Protein AF-G6EA66-F1 (afdb_monomer_lite)

InterPro domains:
  IPR036280 Multiheme cytochrome superfamily [SSF48695] (1-146)

Secondary structure (DSSP, 8-state):
--HHHHH--GGGTHHHHSSTT--HHHHHHTT---TTSHHHHHHHHHHHHT--SSTT-PPPHHHHHTTPPP----HHHHHHHT--S--SHHHHHHH----HHHHHHHHHHHHHHHHHHHHH-HHHHEETTEE-GGGB-HHHHSS-----TTPPP-----TT----TTSPPB--HHHHHHHHHHHHH-HHHHHHHHHHHHHHHHHTTT-HHHHHHHHHHHHHHHHHHHHHHHT----HHHHHHHHHHHTSTTTGGG--SHHHHHHHHHHHHHHHHHHHHTTSS-HHHHHHTHHHHHHHHHTTS-GGG--HHHHHHHHHHHHHHHHTT-

pLDDT: mean 93.68, std 4.78, range [73.0, 98.88]

Structure (mmCIF, N/CA/C/O backbone):
data_AF-G6EA66-F1
#
_entry.id   AF-G6EA66-F1
#
loop_
_atom_site.group_PDB
_atom_site.id
_atom_site.type_symbol
_atom_site.label_atom_id
_atom_site.label_alt_id
_atom_site.label_comp_id
_atom_site.label_asym_id
_atom_site.label_entity_id
_atom_site.label_seq_id
_atom_site.pdbx_PDB_ins_code
_atom_site.Cartn_x
_atom_site.Cartn_y
_atom_site.Cartn_z
_atom_site.occupancy
_atom_site.B_iso_or_equiv
_atom_site.auth_seq_id
_atom_site.auth_comp_id
_atom_site.auth_asym_id
_atom_site.auth_atom_id
_atom_site.pdbx_PDB_model_num
ATOM 1 N N . MET A 1 1 ? -7.963 9.872 -19.608 1.00 78.81 1 MET A N 1
ATOM 2 C CA . MET A 1 1 ? -6.537 9.586 -19.344 1.00 78.81 1 MET A CA 1
ATOM 3 C C . MET A 1 1 ? -5.882 9.236 -20.670 1.00 78.81 1 MET A C 1
ATOM 5 O O . MET A 1 1 ? -6.417 8.373 -21.351 1.00 78.81 1 MET A O 1
ATOM 9 N N . GLY A 1 2 ? -4.826 9.946 -21.072 1.00 88.75 2 GLY A N 1
ATOM 10 C CA . GLY A 1 2 ? -4.115 9.722 -22.343 1.00 88.75 2 GLY A CA 1
ATOM 11 C C . GLY A 1 2 ? -2.637 9.391 -22.120 1.00 88.75 2 GLY A C 1
ATOM 12 O O . GLY A 1 2 ? -2.188 9.349 -20.976 1.00 88.75 2 GLY A O 1
ATOM 13 N N . CYS A 1 3 ? -1.866 9.192 -23.195 1.00 91.94 3 CYS A N 1
ATOM 14 C CA . CYS A 1 3 ? -0.449 8.800 -23.123 1.00 91.94 3 CYS A CA 1
ATOM 15 C C . CYS A 1 3 ? 0.374 9.743 -22.230 1.00 91.94 3 CYS A C 1
ATOM 17 O O . CYS A 1 3 ? 1.126 9.295 -21.367 1.00 91.94 3 CYS A O 1
ATOM 19 N N . GLU A 1 4 ? 0.178 11.052 -22.389 1.00 94.81 4 GLU A N 1
ATOM 20 C CA . GLU A 1 4 ? 0.909 12.094 -21.658 1.00 94.81 4 GLU A CA 1
ATOM 21 C C . GLU A 1 4 ? 0.584 12.128 -20.160 1.00 94.81 4 GLU A C 1
ATOM 23 O O . GLU A 1 4 ? 1.409 12.575 -19.365 1.00 94.81 4 GLU A O 1
ATOM 28 N N . SER A 1 5 ? -0.576 11.594 -19.751 1.00 92.75 5 SER A N 1
ATOM 29 C CA . SER A 1 5 ? -0.937 11.461 -18.334 1.00 92.75 5 SER A CA 1
ATOM 30 C C . SER A 1 5 ? 0.013 10.521 -17.588 1.00 92.75 5 SER A C 1
ATOM 32 O O . SER A 1 5 ? 0.189 10.672 -16.382 1.00 92.75 5 SER A O 1
ATOM 34 N N . CYS A 1 6 ? 0.634 9.568 -18.295 1.00 94.88 6 CYS A N 1
ATOM 35 C CA . CYS A 1 6 ? 1.571 8.611 -17.709 1.00 94.88 6 CYS A CA 1
ATOM 36 C C . CYS A 1 6 ? 3.015 8.825 -18.176 1.00 94.88 6 CYS A C 1
ATOM 38 O O . CYS A 1 6 ? 3.942 8.691 -17.383 1.00 94.88 6 CYS A O 1
ATOM 40 N N . HIS A 1 7 ? 3.213 9.159 -19.451 1.00 95.44 7 HIS A N 1
ATOM 41 C CA . HIS A 1 7 ? 4.531 9.284 -20.075 1.00 95.44 7 HIS A CA 1
ATOM 42 C C . HIS A 1 7 ? 5.095 10.712 -20.055 1.00 95.44 7 HIS A C 1
ATOM 44 O O . HIS A 1 7 ? 6.243 10.904 -20.450 1.00 95.44 7 HIS A O 1
ATOM 50 N N . GLY A 1 8 ? 4.334 11.692 -19.558 1.00 95.25 8 GLY A N 1
ATOM 51 C CA . GLY A 1 8 ? 4.712 13.105 -19.539 1.00 95.25 8 GLY A CA 1
ATOM 52 C C . GLY A 1 8 ? 4.431 13.818 -20.868 1.00 95.25 8 GLY A C 1
ATOM 53 O O . GLY A 1 8 ? 4.029 13.167 -21.833 1.00 95.25 8 GLY A O 1
ATOM 54 N N . PRO A 1 9 ? 4.633 15.149 -20.937 1.00 95.31 9 PRO A N 1
ATOM 55 C CA . PRO A 1 9 ? 4.371 15.941 -22.140 1.00 95.31 9 PRO A CA 1
ATOM 56 C C . PRO A 1 9 ? 5.162 15.415 -23.340 1.00 95.31 9 PRO A C 1
ATOM 58 O O . PRO A 1 9 ? 6.385 15.296 -23.274 1.00 95.31 9 PRO A O 1
ATOM 61 N N . ALA A 1 10 ? 4.474 15.095 -24.433 1.00 95.00 10 ALA A N 1
ATOM 62 C CA . ALA A 1 10 ? 5.047 14.347 -25.546 1.00 95.00 10 ALA A CA 1
ATOM 63 C C . ALA A 1 10 ? 5.862 15.211 -26.517 1.00 95.00 10 ALA A C 1
ATOM 65 O O . ALA A 1 10 ? 6.635 14.674 -27.306 1.00 95.00 10 ALA A O 1
ATOM 66 N N . SER A 1 11 ? 5.748 16.540 -26.448 1.00 94.50 11 SER A N 1
ATOM 67 C CA . SER A 1 11 ? 6.403 17.469 -27.383 1.00 94.50 11 SER A CA 1
ATOM 68 C C . SER A 1 11 ? 7.919 17.271 -27.508 1.00 94.50 11 SER A C 1
ATOM 70 O O . SER A 1 11 ? 8.464 17.486 -28.588 1.00 94.50 11 SER A O 1
ATOM 72 N N . GLY A 1 12 ? 8.591 16.838 -26.435 1.00 92.19 12 GLY A N 1
ATOM 73 C CA . GLY A 1 12 ? 10.035 16.595 -26.428 1.00 92.19 12 GLY A CA 1
ATOM 74 C C . GLY A 1 12 ? 10.460 15.218 -26.946 1.00 92.19 12 GLY A C 1
ATOM 75 O O . GLY A 1 12 ? 11.533 15.102 -27.529 1.00 92.19 12 GLY A O 1
ATOM 76 N N . TRP A 1 13 ? 9.637 14.178 -26.771 1.00 93.38 13 TRP A N 1
ATOM 77 C CA . TRP A 1 13 ? 10.045 12.784 -27.005 1.00 93.38 13 TRP A CA 1
ATOM 78 C C . TRP A 1 13 ? 9.211 12.032 -28.047 1.00 93.38 13 TRP A C 1
ATOM 80 O O . TRP A 1 13 ? 9.593 10.931 -28.437 1.00 93.38 13 TRP A O 1
ATOM 90 N N . LEU A 1 14 ? 8.080 12.574 -28.512 1.00 91.56 14 LEU A N 1
ATOM 91 C CA . LEU A 1 14 ? 7.162 11.853 -29.403 1.00 91.56 14 LEU A CA 1
ATOM 92 C C . LEU A 1 14 ? 7.807 11.510 -30.743 1.00 91.56 14 LEU A C 1
ATOM 94 O O . LEU A 1 14 ? 7.710 10.370 -31.184 1.00 91.56 14 LEU A O 1
ATOM 98 N N . SER A 1 15 ? 8.484 12.474 -31.372 1.00 88.62 15 SER A N 1
ATOM 99 C CA . SER A 1 15 ? 9.137 12.284 -32.673 1.00 88.62 15 SER A CA 1
ATOM 100 C C . SER A 1 15 ? 10.287 11.280 -32.595 1.00 88.62 15 SER A C 1
ATOM 102 O O . SER A 1 15 ? 10.439 10.440 -33.479 1.00 88.62 15 SER A O 1
ATOM 104 N N . SER A 1 16 ? 11.065 11.314 -31.511 1.00 88.00 16 SER A N 1
ATOM 105 C CA . SER A 1 16 ? 12.127 10.342 -31.259 1.00 88.00 16 SER A CA 1
ATOM 106 C C . SER A 1 16 ? 11.586 8.989 -30.800 1.00 88.00 16 SER A C 1
ATOM 108 O O . SER A 1 16 ? 12.271 7.988 -30.949 1.00 88.00 16 SER A O 1
ATOM 110 N N . HIS A 1 17 ? 10.353 8.893 -30.298 1.00 85.75 17 HIS A N 1
ATOM 111 C CA . HIS A 1 17 ? 9.803 7.627 -29.811 1.00 85.75 17 HIS A CA 1
ATOM 112 C C . HIS A 1 17 ? 9.730 6.536 -30.887 1.00 85.75 17 HIS A C 1
ATOM 114 O O . HIS A 1 17 ? 9.926 5.363 -30.574 1.00 85.75 17 HIS A O 1
ATOM 120 N N . TYR A 1 18 ? 9.466 6.928 -32.137 1.00 81.94 18 TYR A N 1
ATOM 121 C CA . TYR A 1 18 ? 9.339 6.023 -33.283 1.00 81.94 18 TYR A CA 1
ATOM 122 C C . TYR A 1 18 ? 10.472 6.166 -34.314 1.00 81.94 18 TYR A C 1
ATOM 124 O O . TYR A 1 18 ? 10.496 5.424 -35.296 1.00 81.94 18 TYR A O 1
ATOM 132 N N . ALA A 1 19 ? 11.409 7.102 -34.123 1.00 82.38 19 ALA A N 1
ATOM 133 C CA . ALA A 1 19 ? 12.511 7.337 -35.052 1.00 82.38 19 ALA A CA 1
ATOM 134 C C . ALA A 1 19 ? 13.790 6.596 -34.631 1.00 82.38 19 ALA A C 1
ATOM 136 O O . ALA A 1 19 ? 14.244 6.691 -33.492 1.00 82.38 19 ALA A O 1
ATOM 137 N N . MET A 1 20 ? 14.437 5.912 -35.575 1.00 73.75 20 MET A N 1
ATOM 138 C CA . MET A 1 20 ? 15.802 5.411 -35.382 1.00 73.75 20 MET A CA 1
ATOM 139 C C . MET A 1 20 ? 16.801 6.572 -35.533 1.00 73.75 20 MET A C 1
ATOM 141 O O . MET A 1 20 ? 16.609 7.399 -36.425 1.00 73.75 20 MET A O 1
ATOM 145 N N . PRO A 1 21 ? 17.872 6.660 -34.718 1.00 81.06 21 PRO A N 1
ATOM 146 C CA . PRO A 1 21 ? 18.376 5.668 -33.762 1.00 81.06 21 PRO A CA 1
ATOM 147 C C . PRO A 1 21 ? 18.004 5.964 -32.290 1.00 81.06 21 PRO A C 1
ATOM 149 O O . PRO A 1 21 ? 18.813 5.713 -31.395 1.00 81.06 21 PRO A O 1
ATOM 152 N N . ALA A 1 22 ? 16.834 6.548 -32.006 1.00 84.56 22 ALA A N 1
ATOM 153 C CA . ALA A 1 22 ? 16.489 6.943 -30.642 1.00 84.56 22 ALA A CA 1
ATOM 154 C C . ALA A 1 22 ? 16.469 5.753 -29.671 1.00 84.56 22 ALA A C 1
ATOM 156 O O . ALA A 1 22 ? 16.063 4.637 -29.995 1.00 84.56 22 ALA A O 1
ATOM 157 N N . THR A 1 23 ? 16.891 6.011 -28.437 1.00 90.75 23 THR A N 1
ATOM 158 C CA . THR A 1 23 ? 16.932 5.024 -27.358 1.00 90.75 23 THR A CA 1
ATOM 159 C C . THR A 1 23 ? 15.937 5.390 -26.264 1.00 90.75 23 THR A C 1
ATOM 161 O O . THR A 1 23 ? 15.463 6.523 -26.165 1.00 90.75 23 THR A O 1
ATOM 164 N N . HIS A 1 24 ? 15.637 4.435 -25.382 1.00 92.75 24 HIS A N 1
ATOM 165 C CA . HIS A 1 24 ? 14.858 4.728 -24.175 1.00 92.75 24 HIS A CA 1
ATOM 166 C C . HIS A 1 24 ? 15.504 5.856 -23.352 1.00 92.75 24 HIS A C 1
ATOM 168 O O . HIS A 1 24 ? 14.827 6.805 -22.970 1.00 92.75 24 HIS A O 1
ATOM 174 N N . ALA A 1 25 ? 16.829 5.814 -23.179 1.00 92.81 25 ALA A N 1
ATOM 175 C CA . ALA A 1 25 ? 17.573 6.841 -22.457 1.00 92.81 25 ALA A CA 1
ATOM 176 C C . ALA A 1 25 ? 17.458 8.233 -23.104 1.00 92.81 25 ALA A C 1
ATOM 178 O O . ALA A 1 25 ? 17.261 9.212 -22.387 1.00 92.81 25 ALA A O 1
ATOM 179 N N . SER A 1 26 ? 17.522 8.336 -24.439 1.00 93.56 26 SER A N 1
ATOM 180 C CA . SER A 1 26 ? 17.353 9.629 -25.119 1.00 93.56 26 SER A CA 1
ATOM 181 C C . SER A 1 26 ? 15.925 10.164 -25.003 1.00 93.56 26 SER A C 1
ATOM 183 O O . SER A 1 26 ? 15.750 11.362 -24.822 1.00 93.56 26 SER A O 1
ATOM 185 N N . ASN A 1 27 ? 14.906 9.296 -25.037 1.00 94.38 27 ASN A N 1
ATOM 186 C CA . ASN A 1 27 ? 13.514 9.712 -24.826 1.00 94.38 27 ASN A CA 1
ATOM 187 C C . ASN A 1 27 ? 13.284 10.214 -23.394 1.00 94.38 27 ASN A C 1
ATOM 189 O O . ASN A 1 27 ? 12.612 11.224 -23.199 1.00 94.38 27 ASN A O 1
ATOM 193 N N . VAL A 1 28 ? 13.877 9.554 -22.393 1.00 95.75 28 VAL A N 1
ATOM 194 C CA . VAL A 1 28 ? 13.835 10.018 -20.997 1.00 95.75 28 VAL A CA 1
ATOM 195 C C . VAL A 1 28 ? 14.554 11.360 -20.845 1.00 95.75 28 VAL A C 1
ATOM 197 O O . VAL A 1 28 ? 14.016 12.270 -20.218 1.00 95.75 28 VAL A O 1
ATOM 200 N N . ALA A 1 29 ? 15.724 11.528 -21.470 1.00 94.56 29 ALA A N 1
ATOM 201 C CA . ALA A 1 29 ? 16.435 12.808 -21.492 1.00 94.56 29 ALA A CA 1
ATOM 202 C C . ALA A 1 29 ? 15.621 13.928 -22.169 1.00 94.56 29 ALA A C 1
ATOM 204 O O . ALA A 1 29 ? 15.749 15.091 -21.797 1.00 94.56 29 ALA A O 1
ATOM 205 N N . ALA A 1 30 ? 14.752 13.571 -23.116 1.00 94.62 30 ALA A N 1
ATOM 206 C CA . ALA A 1 30 ? 13.843 14.482 -23.803 1.00 94.62 30 ALA A CA 1
ATOM 207 C C . ALA A 1 30 ? 12.490 14.690 -23.083 1.00 94.62 30 ALA A C 1
ATOM 209 O O . ALA A 1 30 ? 11.582 15.308 -23.638 1.00 94.62 30 ALA A O 1
ATOM 210 N N . GLY A 1 31 ? 12.340 14.198 -21.847 1.00 95.50 31 GLY A N 1
ATOM 211 C CA . GLY A 1 31 ? 11.183 14.469 -20.987 1.00 95.50 31 GLY A CA 1
ATOM 212 C C . GLY A 1 31 ? 10.184 13.320 -20.834 1.00 95.50 31 GLY A C 1
ATOM 213 O O . GLY A 1 31 ? 9.170 13.502 -20.160 1.00 95.50 31 GLY A O 1
ATOM 214 N N . MET A 1 32 ? 10.447 12.141 -21.409 1.00 96.44 32 MET A N 1
ATOM 215 C CA . MET A 1 32 ? 9.624 10.957 -21.150 1.00 96.44 32 MET A CA 1
ATOM 216 C C . MET A 1 32 ? 9.779 10.505 -19.696 1.00 96.44 32 MET A C 1
ATOM 218 O O . MET A 1 32 ? 10.891 10.333 -19.193 1.00 96.44 32 MET A O 1
ATOM 222 N N . ILE A 1 33 ? 8.661 10.233 -19.027 1.00 97.50 33 ILE A N 1
ATOM 223 C CA . ILE A 1 33 ? 8.673 9.696 -17.666 1.00 97.50 33 ILE A CA 1
ATOM 224 C C . ILE A 1 33 ? 9.184 8.237 -17.686 1.00 97.50 33 ILE A C 1
ATOM 226 O O . ILE A 1 33 ? 8.606 7.401 -18.390 1.00 97.50 33 ILE A O 1
ATOM 230 N N . PRO A 1 34 ? 10.228 7.890 -16.902 1.00 95.94 34 PRO A N 1
ATOM 231 C CA . PRO A 1 34 ? 10.811 6.547 -16.870 1.00 95.94 34 PRO A CA 1
ATOM 232 C C . PRO A 1 34 ? 9.949 5.568 -16.053 1.00 95.94 34 PRO A C 1
ATOM 234 O O . PRO A 1 34 ? 10.292 5.183 -14.933 1.00 95.94 34 PRO A O 1
ATOM 237 N N . LEU A 1 35 ? 8.795 5.177 -16.604 1.00 95.44 35 LEU A N 1
ATOM 238 C CA . LEU A 1 35 ? 7.827 4.277 -15.961 1.00 95.44 35 LEU A CA 1
ATOM 239 C C . LEU A 1 35 ? 8.341 2.843 -15.763 1.00 95.44 35 LEU A C 1
ATOM 241 O O . LEU A 1 35 ? 7.661 2.038 -15.135 1.00 95.44 35 LEU A O 1
ATOM 245 N N . GLU A 1 36 ? 9.500 2.468 -16.292 1.00 93.69 36 GLU A N 1
ATOM 246 C CA . GLU A 1 36 ? 10.176 1.220 -15.928 1.00 93.69 36 GLU A CA 1
ATOM 247 C C . GLU A 1 36 ? 10.683 1.228 -14.481 1.00 93.69 36 GLU A C 1
ATOM 249 O O . GLU A 1 36 ? 10.844 0.163 -13.895 1.00 93.69 36 GLU A O 1
ATOM 254 N N . LYS A 1 37 ? 10.887 2.412 -13.884 1.00 95.31 37 LYS A N 1
ATOM 255 C CA . LYS A 1 37 ? 11.288 2.548 -12.482 1.00 95.31 37 LYS A CA 1
ATOM 256 C C . LYS A 1 37 ? 10.058 2.418 -11.572 1.00 95.31 37 LYS A C 1
ATOM 258 O O . LYS A 1 37 ? 9.165 3.269 -11.664 1.00 95.31 37 LYS A O 1
ATOM 263 N N . PRO A 1 38 ? 10.007 1.428 -10.659 1.00 96.38 38 PRO A N 1
ATOM 264 C CA . PRO A 1 38 ? 8.841 1.178 -9.812 1.00 96.38 38 PRO A CA 1
ATOM 265 C C . PRO A 1 38 ? 8.362 2.400 -9.021 1.00 96.38 38 PRO A C 1
ATOM 267 O O . PRO A 1 38 ? 7.174 2.713 -9.070 1.00 96.38 38 PRO A O 1
ATOM 270 N N . GLN A 1 39 ? 9.263 3.150 -8.367 1.00 97.94 39 GLN A N 1
ATOM 271 C CA . GLN A 1 39 ? 8.862 4.334 -7.591 1.00 97.94 39 GLN A CA 1
ATOM 272 C C . GLN A 1 39 ? 8.280 5.450 -8.474 1.00 97.94 39 GLN A C 1
ATOM 274 O O . GLN A 1 39 ? 7.326 6.123 -8.086 1.00 97.94 39 GLN A O 1
ATOM 279 N N . VAL A 1 40 ? 8.834 5.646 -9.677 1.00 97.75 40 VAL A N 1
ATOM 280 C CA . VAL A 1 40 ? 8.345 6.664 -10.622 1.00 97.75 40 VAL A CA 1
ATOM 281 C C . VAL A 1 40 ? 6.950 6.290 -11.106 1.00 97.75 40 VAL A C 1
ATOM 283 O O . VAL A 1 40 ? 6.042 7.120 -11.061 1.00 97.75 40 VAL A O 1
ATOM 286 N N . ARG A 1 41 ? 6.756 5.025 -11.498 1.00 97.56 41 ARG A N 1
ATOM 287 C CA . ARG A 1 41 ? 5.443 4.512 -11.896 1.00 97.56 41 ARG A CA 1
ATOM 288 C C . ARG A 1 41 ? 4.426 4.648 -10.766 1.00 97.56 41 ARG A C 1
ATOM 290 O O . ARG A 1 41 ? 3.339 5.169 -11.000 1.00 97.56 41 ARG A O 1
ATOM 297 N N . ALA A 1 42 ? 4.796 4.253 -9.546 1.00 98.00 42 ALA A N 1
ATOM 298 C CA . ALA A 1 42 ? 3.948 4.396 -8.367 1.00 98.00 42 ALA A CA 1
ATOM 299 C C . ALA A 1 42 ? 3.502 5.849 -8.173 1.00 98.00 42 ALA A C 1
ATOM 301 O O . ALA A 1 42 ? 2.310 6.107 -8.030 1.00 98.00 42 ALA A O 1
ATOM 302 N N . SER A 1 43 ? 4.438 6.804 -8.232 1.00 96.69 43 SER A N 1
ATOM 303 C CA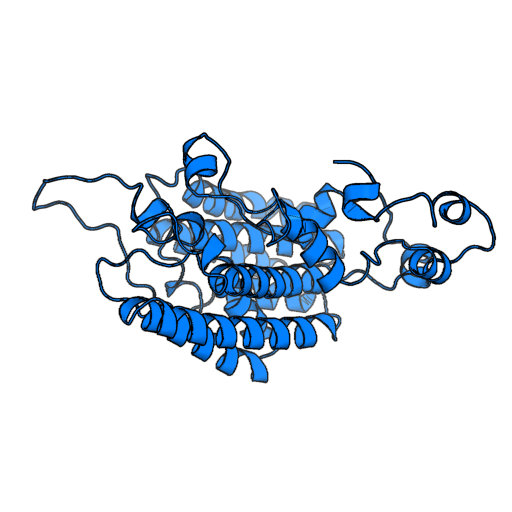 . SER A 1 43 ? 4.132 8.226 -8.058 1.00 96.69 43 SER A CA 1
ATOM 304 C C . SER A 1 43 ? 3.151 8.753 -9.104 1.00 96.69 43 SER A C 1
ATOM 306 O O . SER A 1 43 ? 2.272 9.534 -8.752 1.00 96.69 43 SER A O 1
ATOM 308 N N . VAL A 1 44 ? 3.284 8.339 -10.367 1.00 96.06 44 VAL A N 1
ATOM 309 C CA . VAL A 1 44 ? 2.364 8.738 -11.445 1.00 96.06 44 VAL A CA 1
ATOM 310 C C . VAL A 1 44 ? 0.965 8.182 -11.203 1.00 96.06 44 VAL A C 1
ATOM 312 O O . VAL A 1 44 ? -0.011 8.921 -11.283 1.00 96.06 44 VAL A O 1
ATOM 315 N N . CYS A 1 45 ? 0.851 6.896 -10.863 1.00 95.69 45 CYS A N 1
ATOM 316 C CA . CYS A 1 45 ? -0.449 6.295 -10.579 1.00 95.69 45 CYS A CA 1
ATOM 317 C C . CYS A 1 45 ? -1.096 6.928 -9.334 1.00 95.69 45 CYS A C 1
ATOM 319 O O . CYS A 1 45 ? -2.290 7.219 -9.342 1.00 95.69 45 CYS A O 1
ATOM 321 N N . LEU A 1 46 ? -0.311 7.196 -8.286 1.00 96.00 46 LEU A N 1
ATOM 322 C CA . LEU A 1 46 ? -0.782 7.802 -7.038 1.00 96.00 46 LEU A CA 1
ATOM 323 C C . LEU A 1 46 ? -1.238 9.253 -7.197 1.00 96.00 46 LEU A C 1
ATOM 325 O O . LEU A 1 46 ? -2.075 9.685 -6.414 1.00 96.00 46 LEU A O 1
ATOM 329 N N . ASP A 1 47 ? -0.755 10.003 -8.191 1.00 93.50 47 ASP A N 1
ATOM 330 C CA . ASP A 1 47 ? -1.239 11.368 -8.442 1.00 93.50 47 ASP A CA 1
ATOM 331 C C . ASP A 1 47 ? -2.754 11.405 -8.748 1.00 93.50 47 ASP A C 1
ATOM 333 O O . ASP A 1 47 ? -3.391 12.424 -8.491 1.00 93.50 47 ASP A O 1
ATOM 337 N N . CYS A 1 48 ? -3.350 10.292 -9.208 1.00 90.12 48 CYS A N 1
ATOM 338 C CA . CYS A 1 48 ? -4.804 10.143 -9.379 1.00 90.12 48 CYS A CA 1
ATOM 339 C C . CYS A 1 48 ? -5.431 9.116 -8.420 1.00 90.12 48 CYS A C 1
ATOM 341 O O . CYS A 1 48 ? -6.487 9.370 -7.854 1.00 90.12 48 CYS A O 1
ATOM 343 N N . HIS A 1 49 ? -4.783 7.968 -8.199 1.00 91.31 49 HIS A N 1
ATOM 344 C CA . HIS A 1 49 ? -5.280 6.870 -7.352 1.00 91.31 49 HIS A CA 1
ATOM 345 C C . HIS A 1 49 ? -4.926 7.031 -5.867 1.00 91.31 49 HIS A C 1
ATOM 347 O O . HIS A 1 49 ? -4.834 6.047 -5.143 1.00 91.31 49 HIS A O 1
ATOM 353 N N . PHE A 1 50 ? -4.679 8.260 -5.429 1.00 91.31 50 PHE A N 1
ATOM 354 C CA . PHE A 1 50 ? -4.587 8.687 -4.026 1.00 91.31 50 PHE A CA 1
ATOM 355 C C . PHE A 1 50 ? -4.667 10.217 -3.947 1.00 91.31 50 PHE A C 1
ATOM 357 O O . PHE A 1 50 ? -5.176 10.795 -2.990 1.00 91.31 50 PHE A O 1
ATOM 364 N N . GLY A 1 51 ? -4.148 10.879 -4.975 1.00 92.19 51 GLY A N 1
ATOM 365 C CA . GLY A 1 51 ? -4.035 12.318 -5.068 1.00 92.19 51 GLY A CA 1
ATOM 366 C C . GLY A 1 51 ? -2.638 12.822 -4.720 1.00 92.19 51 GLY A C 1
ATOM 367 O O . GLY A 1 51 ? -1.709 12.092 -4.337 1.00 92.19 51 GLY A O 1
ATOM 368 N N . SER A 1 52 ? -2.471 14.127 -4.865 1.00 93.94 52 SER A N 1
ATOM 369 C CA . SER A 1 52 ? -1.234 14.828 -4.544 1.00 93.94 52 SER A CA 1
ATOM 370 C C . SER A 1 52 ? -1.522 16.183 -3.909 1.00 93.94 52 SER A C 1
ATOM 372 O O . SER A 1 52 ? -2.666 16.598 -3.772 1.00 93.94 52 SER A O 1
ATOM 374 N N . ASP A 1 53 ? -0.458 16.870 -3.518 1.00 93.25 53 ASP A N 1
ATOM 375 C CA . ASP A 1 53 ? -0.468 18.264 -3.090 1.00 93.25 53 ASP A CA 1
ATOM 376 C C . ASP A 1 53 ? -0.480 19.253 -4.269 1.00 93.25 53 ASP A C 1
ATOM 378 O O . ASP A 1 53 ? -0.466 20.464 -4.053 1.00 93.25 53 ASP A O 1
ATOM 382 N N . LYS A 1 54 ? -0.530 18.766 -5.517 1.00 92.69 54 LYS A N 1
ATOM 383 C CA . LYS A 1 54 ? -0.723 19.620 -6.692 1.00 92.69 54 LYS A CA 1
ATOM 384 C C . LYS A 1 54 ? -2.159 20.167 -6.705 1.00 92.69 54 LYS A C 1
ATOM 386 O O . LYS A 1 54 ? -3.093 19.440 -6.346 1.00 92.69 54 LYS A O 1
ATOM 391 N N . PRO A 1 55 ? -2.365 21.416 -7.162 1.00 89.50 55 PRO A N 1
ATOM 392 C CA . PRO A 1 55 ? -3.696 22.010 -7.252 1.00 89.50 55 PRO A CA 1
ATOM 393 C C . PRO A 1 55 ? -4.691 21.103 -7.989 1.00 89.50 55 PRO A C 1
ATOM 395 O O . PRO A 1 55 ? -4.412 20.634 -9.091 1.00 89.50 55 PRO A O 1
ATOM 398 N N . GLY A 1 56 ? -5.845 20.847 -7.366 1.00 88.25 56 GLY A N 1
ATOM 399 C CA . GLY A 1 56 ? -6.936 20.060 -7.953 1.00 88.25 56 GLY A CA 1
ATOM 400 C C . GLY A 1 56 ? -6.743 18.538 -7.976 1.00 88.25 56 GLY A C 1
ATOM 401 O O . GLY A 1 56 ? -7.589 17.855 -8.542 1.00 88.25 56 GLY A O 1
ATOM 402 N N . GLN A 1 57 ? -5.670 17.992 -7.386 1.00 90.88 57 GLN A N 1
ATOM 403 C CA . GLN A 1 57 ? -5.432 16.537 -7.367 1.00 90.88 57 GLN A CA 1
ATOM 404 C C . GLN A 1 57 ? -5.780 15.844 -6.045 1.00 90.88 57 GLN A C 1
ATOM 406 O O . GLN A 1 57 ? -5.849 14.619 -6.008 1.00 90.88 57 GLN A O 1
ATOM 411 N N . PHE A 1 58 ? -5.964 16.577 -4.948 1.00 93.12 58 PHE A N 1
ATOM 412 C CA . PHE A 1 58 ? -6.296 15.965 -3.663 1.00 93.12 58 PHE A CA 1
ATOM 413 C C . PHE A 1 58 ? -7.786 15.605 -3.589 1.00 93.12 58 PHE A C 1
ATOM 415 O O . PHE A 1 58 ? -8.640 16.465 -3.802 1.00 93.12 58 PHE A O 1
ATOM 422 N N . VAL A 1 59 ? -8.094 14.347 -3.260 1.00 90.44 59 VAL A N 1
ATOM 423 C CA . VAL A 1 59 ? -9.468 13.877 -3.038 1.00 90.44 59 VAL A CA 1
ATOM 424 C C . VAL A 1 59 ? -9.864 14.152 -1.591 1.00 90.44 59 VAL A C 1
ATOM 426 O O . VAL A 1 59 ? -9.163 13.764 -0.659 1.00 90.44 59 VAL A O 1
ATOM 429 N N . THR A 1 60 ? -11.003 14.809 -1.392 1.00 92.69 60 THR A N 1
ATOM 430 C CA . THR A 1 60 ? -11.553 15.085 -0.061 1.00 92.69 60 THR A CA 1
ATOM 431 C C . THR A 1 60 ? -12.669 14.106 0.294 1.00 92.69 60 THR A C 1
ATOM 433 O O . THR A 1 60 ? -13.310 13.498 -0.567 1.00 92.69 60 THR A O 1
ATOM 436 N N . HIS A 1 61 ? -12.986 14.012 1.583 1.00 93.75 61 HIS A N 1
ATOM 437 C CA . HIS A 1 61 ? -14.156 13.278 2.051 1.00 93.75 61 HIS A CA 1
ATOM 438 C C . HIS A 1 61 ? -15.468 13.830 1.468 1.00 93.75 61 HIS A C 1
ATOM 440 O O . HIS A 1 61 ? -16.386 13.059 1.217 1.00 93.75 61 HIS A O 1
ATOM 446 N N . SER A 1 62 ? -15.567 15.138 1.192 1.00 93.38 62 SER A N 1
ATOM 447 C CA . SER A 1 62 ? -16.755 15.717 0.543 1.00 93.38 62 SER A CA 1
ATOM 448 C C . SER A 1 62 ? -16.950 15.201 -0.886 1.00 93.38 62 SER A C 1
ATOM 450 O O . SER A 1 62 ? -18.080 14.918 -1.278 1.00 93.38 62 SER A O 1
ATOM 452 N N . MET A 1 63 ? -15.868 14.993 -1.642 1.00 93.12 63 MET A N 1
ATOM 453 C CA . MET A 1 63 ? -15.936 14.352 -2.960 1.00 93.12 63 MET A CA 1
ATOM 454 C C . MET A 1 63 ? -16.365 12.882 -2.851 1.00 93.12 63 MET A C 1
ATOM 456 O O . MET A 1 63 ? -17.179 12.424 -3.650 1.00 93.12 63 MET A O 1
ATOM 460 N N . MET A 1 64 ? -15.869 12.150 -1.846 1.00 91.44 64 MET A N 1
ATOM 461 C CA . MET A 1 64 ? -16.307 10.771 -1.575 1.00 91.44 64 MET A CA 1
ATOM 462 C C . MET A 1 64 ? -17.789 10.700 -1.196 1.00 91.44 64 MET A C 1
ATOM 464 O O . MET A 1 64 ? -18.519 9.868 -1.727 1.00 91.44 64 MET A O 1
ATOM 468 N N . ALA A 1 65 ? -18.260 11.616 -0.347 1.00 91.25 65 ALA A N 1
ATOM 469 C CA . ALA A 1 65 ? -19.672 11.736 0.009 1.00 91.25 65 ALA A CA 1
ATOM 470 C C . ALA A 1 65 ? -20.558 12.069 -1.207 1.00 91.25 65 ALA A C 1
ATOM 472 O O . ALA A 1 65 ? -21.708 11.640 -1.262 1.00 91.25 65 ALA A O 1
ATOM 473 N N . ALA A 1 66 ? -20.016 12.776 -2.204 1.00 94.00 66 ALA A N 1
ATOM 474 C CA . ALA A 1 66 ? -20.675 13.041 -3.483 1.00 94.00 66 ALA A CA 1
ATOM 475 C C . ALA A 1 66 ? -20.637 11.849 -4.468 1.00 94.00 66 ALA A C 1
ATOM 477 O O . ALA A 1 66 ? -21.109 11.976 -5.596 1.00 94.00 66 ALA A O 1
ATOM 478 N N . GLY A 1 67 ? -20.095 10.696 -4.060 1.00 90.00 67 GLY A N 1
ATOM 479 C CA . GLY A 1 67 ? -20.086 9.462 -4.847 1.00 90.00 67 GLY A CA 1
ATOM 480 C C . GLY A 1 67 ? -18.741 9.106 -5.481 1.00 90.00 67 GLY A C 1
ATOM 481 O O . GLY A 1 67 ? -18.675 8.127 -6.224 1.00 90.00 67 GLY A O 1
ATOM 482 N N . HIS A 1 68 ? -17.660 9.846 -5.201 1.00 89.69 68 HIS A N 1
ATOM 483 C CA . HIS A 1 68 ? -16.327 9.392 -5.599 1.00 89.69 68 HIS A CA 1
ATOM 484 C C . HIS A 1 68 ? -16.005 8.068 -4.880 1.00 89.69 68 HIS A C 1
ATOM 486 O O . HIS A 1 68 ? -16.152 7.990 -3.656 1.00 89.69 68 HIS A O 1
ATOM 492 N N . PRO A 1 69 ? -15.550 7.022 -5.595 1.00 84.19 69 PRO A N 1
ATOM 493 C CA . PRO A 1 69 ? -15.234 5.750 -4.965 1.00 84.19 69 PRO A CA 1
ATOM 494 C C . PRO A 1 69 ? -14.119 5.915 -3.931 1.00 84.19 69 PRO A C 1
ATOM 496 O O . PRO A 1 69 ? -13.292 6.830 -4.013 1.00 84.19 69 PRO A O 1
ATOM 499 N N . ARG A 1 70 ? -14.061 4.988 -2.970 1.00 82.56 70 ARG A N 1
ATOM 500 C CA . ARG A 1 70 ? -12.890 4.886 -2.099 1.00 82.56 70 ARG A CA 1
ATOM 501 C C . ARG A 1 70 ? -11.647 4.752 -2.965 1.00 82.56 70 ARG A C 1
ATOM 503 O O . ARG A 1 70 ? -11.658 4.086 -4.002 1.00 82.56 70 ARG A O 1
ATOM 510 N N . VAL A 1 71 ? -10.568 5.341 -2.495 1.00 82.69 71 VAL A N 1
ATOM 511 C CA . VAL A 1 71 ? -9.306 5.251 -3.195 1.00 82.69 71 VAL A CA 1
ATOM 512 C C . VAL A 1 71 ? -8.526 4.071 -2.624 1.00 82.69 71 VAL A C 1
ATOM 514 O O . VAL A 1 71 ? -8.113 4.106 -1.472 1.00 82.69 71 VAL A O 1
ATOM 517 N N . SER A 1 72 ? -8.390 3.006 -3.416 1.00 87.31 72 SER A N 1
ATOM 518 C CA . SER A 1 72 ? -7.531 1.851 -3.129 1.00 87.31 72 SER A CA 1
ATOM 519 C C . SER A 1 72 ? -6.411 1.784 -4.158 1.00 87.31 72 SER A C 1
ATOM 521 O O . SER A 1 72 ? -6.634 2.110 -5.329 1.00 87.31 72 SER A O 1
ATOM 523 N N . PHE A 1 73 ? -5.229 1.325 -3.752 1.00 94.81 73 PHE A N 1
ATOM 524 C CA . PHE A 1 73 ? -4.051 1.336 -4.614 1.00 94.81 73 PHE A CA 1
ATOM 525 C C . PHE A 1 73 ? -3.375 -0.030 -4.714 1.00 94.81 73 PHE A C 1
ATOM 527 O O . PHE A 1 73 ? -3.017 -0.629 -3.699 1.00 94.81 73 PHE A O 1
ATOM 534 N N . GLU A 1 74 ? -3.160 -0.488 -5.952 1.00 94.75 74 GLU A N 1
ATOM 535 C CA . GLU A 1 74 ? -2.436 -1.722 -6.243 1.00 94.75 74 GLU A CA 1
ATOM 536 C C . GLU A 1 74 ? -1.612 -1.589 -7.537 1.00 94.75 74 GLU A C 1
ATOM 538 O O . GLU A 1 74 ? -2.142 -1.669 -8.647 1.00 94.75 74 GLU A O 1
ATOM 543 N N . LEU A 1 75 ? -0.306 -1.327 -7.404 1.00 97.19 75 LEU A N 1
ATOM 544 C CA . LEU A 1 75 ? 0.533 -0.884 -8.526 1.00 97.19 75 LEU A CA 1
ATOM 545 C C . LEU A 1 75 ? 0.703 -1.950 -9.615 1.00 97.19 75 LEU A C 1
ATOM 547 O O . LEU A 1 75 ? 0.652 -1.610 -10.799 1.00 97.19 75 LEU A O 1
ATOM 551 N N . ASP A 1 76 ? 0.924 -3.213 -9.242 1.00 95.31 76 ASP A N 1
ATOM 552 C CA . ASP A 1 76 ? 1.094 -4.295 -10.226 1.00 95.31 76 ASP A CA 1
ATOM 553 C C . ASP A 1 76 ? -0.216 -4.556 -10.978 1.00 95.31 76 ASP A C 1
ATOM 555 O O . ASP A 1 76 ? -0.229 -4.595 -12.211 1.00 95.31 76 ASP A O 1
ATOM 559 N N . LEU A 1 77 ? -1.342 -4.602 -10.254 1.00 93.06 77 LEU A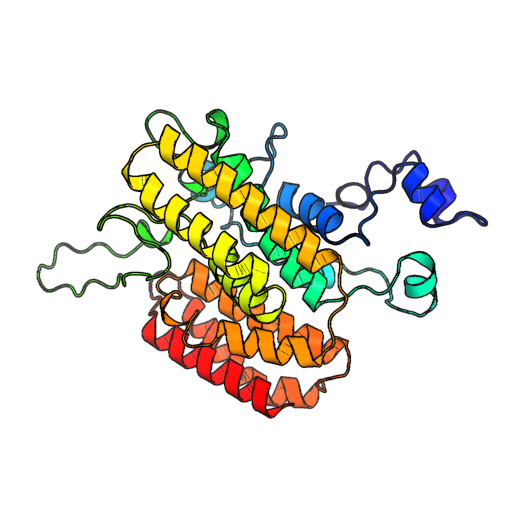 N 1
ATOM 560 C CA . LEU A 1 77 ? -2.666 -4.751 -10.854 1.00 93.06 77 LEU A CA 1
ATOM 561 C C . LEU A 1 77 ? -2.946 -3.619 -11.849 1.00 93.06 77 LEU A C 1
ATOM 563 O O . LEU A 1 77 ? -3.243 -3.886 -13.012 1.00 93.06 77 LEU A O 1
ATOM 567 N N . PHE A 1 78 ? -2.791 -2.358 -11.443 1.00 93.25 78 PHE A N 1
ATOM 568 C CA . PHE A 1 78 ? -3.050 -1.219 -12.330 1.00 93.25 78 PHE A CA 1
ATOM 569 C C . PHE A 1 78 ? -2.078 -1.181 -13.515 1.00 93.25 78 PHE A C 1
ATOM 571 O O . PHE A 1 78 ? -2.489 -0.872 -14.633 1.00 93.25 78 PHE A O 1
ATOM 578 N N . SER A 1 79 ? -0.815 -1.567 -13.305 1.00 93.81 79 SER A N 1
ATOM 579 C CA . SER A 1 79 ? 0.169 -1.713 -14.385 1.00 93.81 79 SER A CA 1
ATOM 580 C C . SER A 1 79 ? -0.257 -2.755 -15.415 1.00 93.81 79 SER A C 1
ATOM 582 O O . SER A 1 79 ? -0.079 -2.529 -16.610 1.00 93.81 79 SER A O 1
ATOM 584 N N . SER A 1 80 ? -0.810 -3.884 -14.963 1.00 91.19 80 SER A N 1
ATOM 585 C CA . SER A 1 80 ? -1.274 -4.957 -15.846 1.00 91.19 80 SER A CA 1
ATOM 586 C C . SER A 1 80 ? -2.503 -4.542 -16.662 1.00 91.19 80 SER A C 1
ATOM 588 O O . SER A 1 80 ? -2.556 -4.808 -17.859 1.00 91.19 80 SER A O 1
ATOM 590 N N . LEU A 1 81 ? -3.440 -3.804 -16.054 1.00 90.69 81 LEU A N 1
ATOM 591 C CA . LEU A 1 81 ? -4.661 -3.321 -16.712 1.00 90.69 81 LEU A CA 1
ATOM 592 C C . LEU A 1 81 ? -4.398 -2.233 -17.764 1.00 90.69 81 LEU A C 1
ATOM 594 O O . LEU A 1 81 ? -5.233 -2.015 -18.636 1.00 90.69 81 LEU A O 1
ATOM 598 N N . GLN A 1 82 ? -3.261 -1.540 -17.675 1.00 91.12 82 GLN A N 1
ATOM 599 C CA . GLN A 1 82 ? -2.853 -0.484 -18.611 1.00 91.12 82 GLN A CA 1
ATOM 600 C C . GLN A 1 82 ? -1.730 -0.929 -19.563 1.00 91.12 82 GLN A C 1
ATOM 602 O O . GLN A 1 82 ? -1.174 -0.110 -20.303 1.00 91.12 82 GLN A O 1
ATOM 607 N N . ALA A 1 83 ? -1.352 -2.210 -19.539 1.00 91.06 83 ALA A N 1
ATOM 608 C CA . ALA A 1 83 ? -0.251 -2.716 -20.342 1.00 91.06 83 ALA A CA 1
ATOM 609 C C . ALA A 1 83 ? -0.584 -2.666 -21.842 1.00 91.06 83 ALA A C 1
ATOM 611 O O . ALA A 1 83 ? -1.546 -3.262 -22.314 1.00 91.06 83 ALA A O 1
ATOM 612 N N . HIS A 1 84 ? 0.261 -1.967 -22.595 1.00 93.19 84 HIS A N 1
ATOM 613 C CA . HIS A 1 84 ? 0.236 -1.874 -24.059 1.00 93.19 84 HIS A CA 1
ATOM 614 C C . HIS A 1 84 ? 1.644 -2.123 -24.632 1.00 93.19 84 HIS A C 1
ATOM 616 O O . HIS A 1 84 ? 2.057 -1.544 -25.634 1.00 93.19 84 HIS A O 1
ATOM 622 N N . TYR A 1 85 ? 2.413 -2.963 -23.936 1.00 89.75 85 TYR A N 1
ATOM 623 C CA . TYR A 1 85 ? 3.779 -3.359 -24.258 1.00 89.75 85 TYR A CA 1
ATOM 624 C C . TYR A 1 85 ? 3.936 -4.867 -24.060 1.00 89.75 85 TYR A C 1
ATOM 626 O O . TYR A 1 85 ? 3.261 -5.460 -23.220 1.00 89.75 85 TYR A O 1
ATOM 634 N N . ASN A 1 86 ? 4.880 -5.463 -24.784 1.00 89.44 86 ASN A N 1
ATOM 635 C CA . ASN A 1 86 ? 5.294 -6.844 -24.568 1.00 89.44 86 ASN A CA 1
ATOM 636 C C . ASN A 1 86 ? 6.571 -6.872 -23.725 1.00 89.44 86 ASN A C 1
ATOM 638 O O . ASN A 1 86 ? 7.488 -6.085 -23.953 1.00 89.44 86 ASN A O 1
ATOM 642 N N . LEU A 1 87 ? 6.631 -7.779 -22.750 1.00 88.19 87 LEU A N 1
ATOM 643 C CA . LEU A 1 87 ? 7.829 -8.041 -21.946 1.00 88.19 87 LEU A CA 1
ATOM 644 C C . LEU A 1 87 ? 8.734 -9.055 -22.661 1.00 88.19 87 LEU A C 1
ATOM 646 O O . LEU A 1 87 ? 8.972 -10.154 -22.166 1.00 88.19 87 LEU A O 1
ATOM 650 N N . ASP A 1 88 ? 9.191 -8.699 -23.859 1.00 91.06 88 ASP A N 1
ATOM 651 C CA . ASP A 1 88 ? 10.092 -9.517 -24.671 1.00 91.06 88 ASP A CA 1
ATOM 652 C C . ASP A 1 88 ? 11.577 -9.180 -24.423 1.00 91.06 88 ASP A C 1
ATOM 654 O O . ASP A 1 88 ? 11.936 -8.334 -23.595 1.00 91.06 88 ASP A O 1
ATOM 658 N N . ALA A 1 89 ? 12.470 -9.866 -25.142 1.00 93.44 89 ALA A N 1
ATOM 659 C CA . ALA A 1 89 ? 13.911 -9.657 -25.024 1.00 93.44 89 ALA A CA 1
ATOM 660 C C . ALA A 1 89 ? 14.340 -8.221 -25.379 1.00 93.44 89 ALA A C 1
ATOM 662 O O . ALA A 1 89 ? 15.302 -7.713 -24.799 1.00 93.44 89 ALA A O 1
ATOM 663 N N . ASP A 1 90 ? 13.632 -7.550 -26.294 1.00 90.94 90 ASP A N 1
ATOM 664 C CA . ASP A 1 90 ? 13.921 -6.164 -26.664 1.00 90.94 90 ASP A CA 1
ATOM 665 C C . ASP A 1 90 ? 13.514 -5.191 -25.547 1.00 90.94 90 ASP A C 1
ATOM 667 O O . ASP A 1 90 ? 14.300 -4.316 -25.172 1.00 90.94 90 ASP A O 1
ATOM 671 N N . TYR A 1 91 ? 12.338 -5.384 -24.941 1.00 91.88 91 TYR A N 1
ATOM 672 C CA . TYR A 1 91 ? 11.924 -4.619 -23.765 1.00 91.88 91 TYR A CA 1
ATOM 673 C C . TYR A 1 91 ? 12.962 -4.743 -22.649 1.00 91.88 91 TYR A C 1
ATOM 675 O O . TYR A 1 91 ? 13.433 -3.730 -22.125 1.00 91.88 91 TYR A O 1
ATOM 683 N N . VAL A 1 92 ? 13.355 -5.977 -22.316 1.00 92.56 92 VAL A N 1
ATOM 684 C CA . VAL A 1 92 ? 14.324 -6.242 -21.244 1.00 92.56 92 VAL A CA 1
ATOM 685 C C . VAL A 1 92 ? 15.675 -5.602 -21.557 1.00 92.56 92 VAL A C 1
ATOM 687 O O . VAL A 1 92 ? 16.274 -4.990 -20.674 1.00 92.56 92 VAL A O 1
ATOM 690 N N . LYS A 1 93 ? 16.135 -5.657 -22.812 1.00 91.69 93 LYS A N 1
ATOM 691 C CA . LYS A 1 93 ? 17.381 -5.005 -23.239 1.00 91.69 93 LYS A CA 1
ATOM 692 C C . LYS A 1 93 ? 17.330 -3.481 -23.086 1.00 91.69 93 LYS A C 1
ATOM 694 O O . LYS A 1 93 ? 18.333 -2.879 -22.712 1.00 91.69 93 LYS A O 1
ATOM 699 N N . ARG A 1 94 ? 16.191 -2.847 -23.382 1.00 90.06 94 ARG A N 1
ATOM 700 C CA . ARG A 1 94 ? 16.047 -1.378 -23.351 1.00 90.06 94 ARG A CA 1
ATOM 701 C C . ARG A 1 94 ? 15.733 -0.807 -21.971 1.00 90.06 94 ARG A C 1
ATOM 703 O O . ARG A 1 94 ? 16.131 0.323 -21.696 1.00 90.06 94 ARG A O 1
ATOM 710 N N . LYS A 1 95 ? 14.971 -1.535 -21.151 1.00 92.00 95 LYS A N 1
ATOM 711 C CA . LYS A 1 95 ? 14.348 -1.022 -19.915 1.00 92.00 95 LYS A CA 1
ATOM 712 C C . LYS A 1 95 ? 14.616 -1.877 -18.676 1.00 92.00 95 LYS A C 1
ATOM 714 O O . LYS A 1 95 ? 14.233 -1.483 -17.579 1.00 92.00 95 LYS A O 1
ATOM 719 N N . GLY A 1 96 ? 15.262 -3.030 -18.833 1.00 89.19 96 GLY A N 1
ATOM 720 C CA . GLY A 1 96 ? 15.382 -4.032 -17.780 1.00 89.19 96 GLY A CA 1
ATOM 721 C C . GLY A 1 96 ? 14.126 -4.895 -17.640 1.00 89.19 96 GLY A C 1
ATOM 722 O O . GLY A 1 96 ? 13.094 -4.668 -18.279 1.00 89.19 96 GLY A O 1
ATOM 723 N N . ARG A 1 97 ? 14.225 -5.932 -16.803 1.00 86.25 97 ARG A N 1
ATOM 724 C CA . ARG A 1 97 ? 13.107 -6.834 -16.516 1.00 86.25 97 ARG A CA 1
ATOM 725 C C . ARG A 1 97 ? 12.159 -6.178 -15.519 1.00 86.25 97 ARG A C 1
ATOM 727 O O . ARG A 1 97 ? 12.576 -5.804 -14.427 1.00 86.25 97 ARG A O 1
ATOM 734 N N . LEU A 1 98 ? 10.887 -6.089 -15.894 1.00 86.12 98 LEU A N 1
ATOM 735 C CA . LEU A 1 98 ? 9.823 -5.701 -14.979 1.00 86.12 98 LEU A CA 1
ATOM 736 C C . LEU A 1 98 ? 9.500 -6.890 -14.066 1.00 86.12 98 LEU A C 1
ATOM 738 O O . LEU A 1 98 ? 9.209 -7.977 -14.561 1.00 86.12 98 LEU A O 1
ATOM 742 N N . ASP A 1 99 ? 9.581 -6.682 -12.758 1.00 90.19 99 ASP A N 1
ATOM 743 C CA . ASP A 1 99 ? 9.314 -7.697 -11.740 1.00 90.19 99 ASP A CA 1
ATOM 744 C C . ASP A 1 99 ? 7.997 -7.362 -11.032 1.00 90.19 99 ASP A C 1
ATOM 746 O O . ASP A 1 99 ? 7.828 -6.277 -10.471 1.00 90.19 99 ASP A O 1
ATOM 750 N N . SER A 1 100 ? 7.050 -8.291 -11.108 1.00 92.06 100 SER A N 1
ATOM 751 C CA . SER A 1 100 ? 5.681 -8.124 -10.622 1.00 92.06 100 SER A CA 1
ATOM 752 C C . SER A 1 100 ? 5.614 -7.969 -9.108 1.00 92.06 100 SER A C 1
ATOM 754 O O . SER A 1 100 ? 4.919 -7.099 -8.583 1.00 92.06 100 SER A O 1
ATOM 756 N N . LEU A 1 101 ? 6.369 -8.810 -8.394 1.00 94.38 101 LEU A N 1
ATOM 757 C CA . LEU A 1 101 ? 6.432 -8.771 -6.942 1.00 94.38 101 LEU A CA 1
ATOM 758 C C . LEU A 1 101 ? 7.131 -7.490 -6.483 1.00 94.38 101 LEU A C 1
ATOM 760 O O . LEU A 1 101 ? 6.679 -6.856 -5.531 1.00 94.38 101 LEU A O 1
ATOM 764 N N . GLN A 1 102 ? 8.189 -7.077 -7.184 1.00 95.44 102 GLN A N 1
ATOM 765 C CA . GLN A 1 102 ? 8.855 -5.803 -6.929 1.00 95.44 102 GLN A CA 1
ATOM 766 C C . GLN A 1 102 ? 7.894 -4.620 -7.116 1.00 95.44 102 GLN A C 1
ATOM 768 O O . GLN A 1 102 ? 7.808 -3.766 -6.235 1.00 95.44 102 GLN A O 1
ATOM 773 N N . LEU A 1 103 ? 7.156 -4.567 -8.232 1.00 95.44 103 LEU A N 1
ATOM 774 C CA . LEU A 1 103 ? 6.165 -3.518 -8.482 1.00 95.44 103 LEU A CA 1
ATOM 775 C C . LEU A 1 103 ? 5.095 -3.486 -7.394 1.00 95.44 103 LEU A C 1
ATOM 777 O O . LEU A 1 103 ? 4.809 -2.419 -6.853 1.00 95.44 103 LEU A O 1
ATOM 781 N N . TRP A 1 104 ? 4.527 -4.643 -7.056 1.00 97.19 104 TRP A N 1
ATOM 782 C CA . TRP A 1 104 ? 3.535 -4.764 -5.994 1.00 97.19 104 TRP A CA 1
ATOM 783 C C . TRP A 1 104 ? 4.087 -4.226 -4.663 1.00 97.19 104 TRP A C 1
ATOM 785 O O . TRP A 1 104 ? 3.496 -3.326 -4.065 1.00 97.19 104 TRP A O 1
ATOM 795 N N . ALA A 1 105 ? 5.267 -4.696 -4.244 1.00 97.81 105 ALA A N 1
ATOM 796 C CA . ALA A 1 105 ? 5.889 -4.338 -2.970 1.00 97.81 105 ALA A CA 1
ATOM 797 C C . ALA A 1 105 ? 6.257 -2.845 -2.881 1.00 97.81 105 ALA A C 1
ATOM 799 O O . ALA A 1 105 ? 5.947 -2.183 -1.887 1.00 97.81 105 ALA A O 1
ATOM 800 N N . VAL A 1 106 ? 6.878 -2.296 -3.932 1.00 98.38 106 VAL A N 1
ATOM 801 C CA . VAL A 1 106 ? 7.195 -0.861 -4.022 1.00 98.38 106 VAL A CA 1
ATOM 802 C C . VAL A 1 106 ? 5.916 -0.024 -4.040 1.00 98.38 106 VAL A C 1
ATOM 804 O O . VAL A 1 106 ? 5.866 1.031 -3.411 1.00 98.38 106 VAL A O 1
ATOM 807 N N . GLY A 1 107 ? 4.856 -0.507 -4.694 1.00 98.31 107 GLY A N 1
ATOM 808 C CA . GLY A 1 107 ? 3.543 0.129 -4.687 1.00 98.31 107 GLY A CA 1
ATOM 809 C C . GLY A 1 107 ? 2.982 0.317 -3.276 1.00 98.31 107 GLY A C 1
ATOM 810 O O . GLY A 1 107 ? 2.547 1.420 -2.944 1.00 98.31 107 GLY A O 1
ATOM 811 N N . GLN A 1 108 ? 3.064 -0.711 -2.421 1.00 98.62 108 GLN A N 1
ATOM 812 C CA . GLN A 1 108 ? 2.636 -0.606 -1.018 1.00 98.62 108 GLN A CA 1
ATOM 813 C C . GLN A 1 108 ? 3.459 0.450 -0.258 1.00 98.62 108 GLN A C 1
ATOM 815 O O . GLN A 1 108 ? 2.902 1.276 0.468 1.00 98.62 108 GLN A O 1
ATOM 820 N N . ALA A 1 109 ? 4.782 0.468 -0.460 1.00 98.75 109 ALA A N 1
ATOM 821 C CA . ALA A 1 109 ? 5.687 1.423 0.179 1.00 98.75 109 ALA A CA 1
ATOM 822 C C . ALA A 1 109 ? 5.416 2.877 -0.232 1.00 98.75 109 ALA A C 1
ATOM 824 O O . ALA A 1 109 ? 5.281 3.758 0.624 1.00 98.75 109 ALA A O 1
ATOM 825 N N . GLU A 1 110 ? 5.279 3.135 -1.532 1.00 98.81 110 GLU A N 1
ATOM 826 C CA . GLU A 1 110 ? 5.002 4.476 -2.046 1.00 98.81 110 GLU A CA 1
ATOM 827 C C . GLU A 1 110 ? 3.588 4.958 -1.688 1.00 98.81 110 GLU A C 1
ATOM 829 O O . GLU A 1 110 ? 3.418 6.148 -1.423 1.00 98.81 110 GLU A O 1
ATOM 834 N N . ALA A 1 111 ? 2.594 4.066 -1.583 1.00 98.50 111 ALA A N 1
ATOM 835 C CA . ALA A 1 111 ? 1.255 4.423 -1.107 1.00 98.50 111 ALA A CA 1
ATOM 836 C C . ALA A 1 111 ? 1.275 4.907 0.351 1.00 98.50 111 ALA A C 1
ATOM 838 O O . ALA A 1 111 ? 0.770 5.992 0.649 1.00 98.50 111 ALA A O 1
ATOM 839 N N . VAL A 1 112 ? 1.937 4.169 1.253 1.00 98.62 112 VAL A N 1
ATOM 840 C CA . VAL A 1 112 ? 2.092 4.582 2.661 1.00 98.62 112 VAL A CA 1
ATOM 841 C C . VAL A 1 112 ? 2.843 5.910 2.756 1.00 98.62 112 VAL A C 1
ATOM 843 O O . VAL A 1 112 ? 2.409 6.831 3.455 1.00 98.62 112 VAL A O 1
ATOM 846 N N . LYS A 1 113 ? 3.952 6.046 2.022 1.00 98.62 113 LYS A N 1
ATOM 847 C CA . LYS A 1 113 ? 4.752 7.274 1.975 1.00 98.62 113 LYS A CA 1
ATOM 848 C C . LYS A 1 113 ? 3.943 8.467 1.462 1.00 98.62 113 LYS A C 1
ATOM 850 O O . LYS A 1 113 ? 3.995 9.533 2.076 1.00 98.62 113 LYS A O 1
ATOM 855 N N . ARG A 1 114 ? 3.175 8.303 0.378 1.00 98.00 114 ARG A N 1
ATOM 856 C CA . ARG A 1 114 ? 2.306 9.345 -0.190 1.00 98.00 114 ARG A CA 1
ATOM 857 C C . ARG A 1 114 ? 1.220 9.756 0.795 1.00 98.00 114 ARG A C 1
ATOM 859 O O . ARG A 1 114 ? 1.080 10.949 1.060 1.00 98.00 114 ARG A O 1
ATOM 866 N N . SER A 1 115 ? 0.501 8.785 1.348 1.00 97.50 115 SER A N 1
ATOM 867 C CA . SER A 1 115 ? -0.614 9.022 2.263 1.00 97.50 115 SER A CA 1
ATOM 868 C C . SER A 1 115 ? -0.174 9.771 3.521 1.00 97.50 115 SER A C 1
ATOM 870 O O . SER A 1 115 ? -0.742 10.804 3.880 1.00 97.50 115 SER A O 1
ATOM 872 N N . THR A 1 116 ? 0.921 9.329 4.140 1.00 98.12 116 THR A N 1
ATOM 873 C CA . THR A 1 116 ? 1.483 9.979 5.333 1.00 98.12 116 THR A CA 1
ATOM 874 C C . THR A 1 116 ? 2.069 11.353 5.025 1.00 98.12 116 THR A C 1
ATOM 876 O O . THR A 1 116 ? 1.863 12.282 5.801 1.00 98.12 116 THR A O 1
ATOM 879 N N . ARG A 1 117 ? 2.720 11.546 3.868 1.00 97.44 117 ARG A N 1
ATOM 880 C CA . ARG A 1 117 ? 3.202 12.871 3.439 1.00 97.44 117 ARG A CA 1
ATOM 881 C C . ARG A 1 117 ? 2.047 13.860 3.288 1.00 97.44 117 ARG A C 1
ATOM 883 O O . ARG A 1 117 ? 2.132 14.961 3.827 1.00 97.44 117 ARG A O 1
ATOM 890 N N . LEU A 1 118 ? 0.964 13.472 2.615 1.00 97.06 118 LEU A N 1
ATOM 891 C CA . LEU A 1 118 ? -0.218 14.329 2.465 1.00 97.06 118 LEU A CA 1
ATOM 892 C C . LEU A 1 118 ? -0.881 14.611 3.816 1.00 97.06 118 LEU A C 1
ATOM 894 O O . LEU A 1 118 ? -1.232 15.755 4.087 1.00 97.06 118 LEU A O 1
ATOM 898 N N . PHE A 1 119 ? -0.947 13.613 4.702 1.00 97.38 119 PHE A N 1
ATOM 899 C CA . PHE A 1 119 ? -1.435 13.793 6.069 1.00 97.38 119 PHE A CA 1
ATOM 900 C C . PHE A 1 119 ? -0.608 14.814 6.867 1.00 97.38 119 PHE A C 1
ATOM 902 O O . PHE A 1 119 ? -1.151 15.504 7.724 1.00 97.38 119 PHE A O 1
ATOM 909 N N . THR A 1 120 ? 0.698 14.961 6.609 1.00 97.31 120 THR A N 1
ATOM 910 C CA . THR A 1 120 ? 1.504 15.978 7.312 1.00 97.31 120 THR A CA 1
ATOM 911 C C . THR A 1 120 ? 1.131 17.403 6.915 1.00 97.31 120 THR A C 1
ATOM 913 O O . THR A 1 120 ? 1.245 18.301 7.755 1.00 97.31 120 THR A O 1
ATOM 916 N N . ASN A 1 121 ? 0.609 17.613 5.703 1.00 96.00 121 ASN A N 1
ATOM 917 C CA . ASN A 1 121 ? 0.185 18.922 5.225 1.00 96.00 121 ASN A CA 1
ATOM 918 C C . ASN A 1 121 ? -1.109 19.361 5.927 1.00 96.00 121 ASN A C 1
ATOM 920 O O . ASN A 1 121 ? -2.159 18.739 5.777 1.00 96.00 121 ASN A O 1
ATOM 924 N N . ALA A 1 122 ? -1.038 20.440 6.708 1.00 92.88 122 ALA A N 1
ATOM 925 C CA . ALA A 1 122 ? -2.183 20.946 7.459 1.00 92.88 122 ALA A CA 1
ATOM 926 C C . ALA A 1 122 ? -3.344 21.367 6.546 1.00 92.88 122 ALA A C 1
ATOM 928 O O . ALA A 1 122 ? -4.485 21.071 6.876 1.00 92.88 122 ALA A O 1
ATOM 929 N N . SER A 1 123 ? -3.074 21.956 5.374 1.00 92.88 123 SER A N 1
ATOM 930 C CA . SER A 1 123 ? -4.141 22.408 4.467 1.00 92.88 123 SER A CA 1
ATOM 931 C C . SER A 1 123 ? -4.913 21.268 3.799 1.00 92.88 123 SER A C 1
ATOM 933 O O . SER A 1 123 ? -5.993 21.505 3.272 1.00 92.88 123 SER A O 1
ATOM 935 N N . LEU A 1 124 ? -4.370 20.046 3.805 1.00 95.06 124 LEU A N 1
ATOM 936 C CA . LEU A 1 124 ? -5.022 18.855 3.248 1.00 95.06 124 LEU A CA 1
ATOM 937 C C . LEU A 1 124 ? -5.599 17.952 4.340 1.00 95.06 124 LEU A C 1
ATOM 939 O O . LEU A 1 124 ? -6.585 17.259 4.122 1.00 95.06 124 LEU A O 1
ATOM 943 N N . ALA A 1 125 ? -4.975 17.930 5.517 1.00 94.25 125 ALA A N 1
ATOM 944 C CA . ALA A 1 125 ? -5.318 17.012 6.599 1.00 94.25 125 ALA A CA 1
ATOM 945 C C . ALA A 1 125 ? -6.459 17.490 7.505 1.00 94.25 125 ALA A C 1
ATOM 947 O O . ALA A 1 125 ? -6.869 16.741 8.392 1.00 94.25 125 ALA A O 1
ATOM 948 N N . THR A 1 126 ? -6.951 18.713 7.323 1.00 93.19 126 THR A N 1
ATOM 949 C CA . THR A 1 126 ? -8.066 19.283 8.090 1.00 93.19 126 THR A CA 1
ATOM 950 C C . THR A 1 126 ? -9.050 19.982 7.165 1.00 93.19 126 THR A C 1
ATOM 952 O O . THR A 1 126 ? -8.633 20.609 6.197 1.00 93.19 126 THR A O 1
ATOM 955 N N . GLU A 1 127 ? -10.334 19.905 7.499 1.00 90.75 127 GLU A N 1
ATOM 956 C CA . GLU A 1 127 ? -11.432 20.606 6.834 1.00 90.75 127 GLU A CA 1
ATOM 957 C C . GLU A 1 127 ? -12.247 21.337 7.912 1.00 90.75 127 GLU A C 1
ATOM 959 O O . GLU A 1 127 ? -13.017 20.729 8.664 1.00 90.75 127 GLU A O 1
ATOM 964 N N . GLY A 1 128 ? -12.022 22.646 8.057 1.00 89.94 128 GLY A N 1
ATOM 965 C CA . GLY A 1 128 ? -12.584 23.428 9.160 1.00 89.94 128 GLY A CA 1
ATOM 966 C C . GLY A 1 128 ? -12.144 22.898 10.532 1.00 89.94 128 GLY A C 1
ATOM 967 O O . GLY A 1 128 ? -10.953 22.758 10.799 1.00 89.94 128 GLY A O 1
ATOM 968 N N . MET A 1 129 ? -13.108 22.607 11.414 1.00 91.44 129 MET A N 1
ATOM 969 C CA . MET A 1 129 ? -12.835 22.066 12.757 1.00 91.44 129 MET A CA 1
ATOM 970 C C . MET A 1 129 ? -12.534 20.558 12.777 1.00 91.44 129 MET A C 1
ATOM 972 O O . MET A 1 129 ? -12.161 20.026 13.821 1.00 91.44 129 MET A O 1
ATOM 976 N N . PHE A 1 130 ? -12.724 19.860 11.654 1.00 92.56 130 PHE A N 1
ATOM 977 C CA . PHE A 1 130 ? -12.609 18.408 11.578 1.00 92.56 130 PHE A CA 1
ATOM 978 C C . PHE A 1 130 ? -11.294 17.980 10.920 1.00 92.56 130 PHE A C 1
ATOM 980 O O . PHE A 1 130 ? -10.758 18.689 10.061 1.00 92.56 130 PHE A O 1
ATOM 987 N N . PRO A 1 131 ? -10.759 16.797 11.271 1.00 93.75 131 PRO A N 1
ATOM 988 C CA . PRO A 1 131 ? -9.748 16.177 10.434 1.00 93.75 131 PRO A CA 1
ATOM 989 C C . PRO A 1 131 ? -10.352 15.843 9.066 1.00 93.75 131 PRO A C 1
ATOM 991 O O . PRO A 1 131 ? -11.544 15.570 8.933 1.00 93.75 131 PRO A O 1
ATOM 994 N N . GLN A 1 132 ? -9.511 15.814 8.041 1.00 95.12 132 GLN A N 1
ATOM 995 C CA . GLN A 1 132 ? -9.918 15.353 6.727 1.00 95.12 132 GLN A CA 1
ATOM 996 C C . GLN A 1 132 ? -10.189 13.839 6.782 1.00 95.12 132 GLN A C 1
ATOM 998 O O . GLN A 1 132 ? -9.257 13.033 6.831 1.00 95.12 132 GLN A O 1
ATOM 1003 N N . PHE A 1 133 ? -11.468 13.452 6.777 1.00 94.56 133 PHE A N 1
ATOM 1004 C CA . PHE A 1 133 ? -11.899 12.058 6.950 1.00 94.56 133 PHE A CA 1
ATOM 1005 C C . PHE A 1 133 ? -11.445 11.113 5.826 1.00 94.56 133 PHE A C 1
ATOM 1007 O O . PHE A 1 133 ? -11.440 9.906 6.034 1.00 94.56 133 PHE A O 1
ATOM 1014 N N . TYR A 1 134 ? -10.979 11.643 4.687 1.00 93.06 134 TYR A N 1
ATOM 1015 C CA . TYR A 1 134 ? -10.344 10.870 3.609 1.00 93.06 134 TYR A CA 1
ATOM 1016 C C . TYR A 1 134 ? -9.221 9.936 4.105 1.00 93.06 134 TYR A C 1
ATOM 1018 O O . TYR A 1 134 ? -9.037 8.844 3.576 1.00 93.06 134 TYR A O 1
ATOM 1026 N N . PHE A 1 135 ? -8.483 10.338 5.145 1.00 95.00 135 PHE A N 1
ATOM 1027 C CA . PHE A 1 135 ? -7.379 9.544 5.695 1.00 95.00 135 PHE A CA 1
ATOM 1028 C C . PHE A 1 135 ? -7.816 8.404 6.627 1.00 95.00 135 PHE A C 1
ATOM 1030 O O . PHE A 1 135 ? -6.968 7.646 7.097 1.00 95.00 135 PHE A O 1
ATOM 1037 N N . TYR A 1 136 ? -9.104 8.286 6.940 1.00 94.44 136 TYR A N 1
ATOM 1038 C CA . TYR A 1 136 ? -9.621 7.362 7.948 1.00 94.44 136 TYR A CA 1
ATOM 1039 C C . TYR A 1 136 ? -10.430 6.241 7.303 1.00 94.44 136 TYR A C 1
ATOM 1041 O O . TYR A 1 136 ? -10.949 6.381 6.196 1.00 94.44 136 TYR A O 1
ATOM 1049 N N . ASP A 1 137 ? -10.543 5.107 7.991 1.00 91.94 137 ASP A N 1
ATOM 1050 C CA . ASP A 1 137 ? -11.399 4.017 7.529 1.00 91.94 137 ASP A CA 1
ATOM 1051 C C . ASP A 1 137 ? -12.870 4.430 7.638 1.00 91.94 137 ASP A C 1
ATOM 1053 O O . ASP A 1 137 ? -13.435 4.543 8.732 1.00 91.94 137 ASP A O 1
ATOM 1057 N N . CYS A 1 138 ? -13.499 4.616 6.479 1.00 88.81 138 CYS A N 1
ATOM 1058 C CA . CYS A 1 138 ? -14.899 4.994 6.361 1.00 88.81 138 CYS A CA 1
ATOM 1059 C C . CYS A 1 138 ? -15.832 4.017 7.091 1.00 88.81 138 CYS A C 1
ATOM 1061 O O . CYS A 1 138 ? -16.820 4.462 7.669 1.00 88.81 138 CYS A O 1
ATOM 1063 N N . HIS A 1 139 ? -15.525 2.715 7.129 1.00 87.56 139 HIS A N 1
ATOM 1064 C CA . HIS A 1 139 ? -16.399 1.680 7.708 1.00 87.56 139 HIS A CA 1
ATOM 1065 C C . HIS A 1 139 ? -16.391 1.675 9.237 1.00 87.56 139 HIS A C 1
ATOM 1067 O O . HIS A 1 139 ? -17.275 1.094 9.869 1.00 87.56 139 HIS A O 1
ATOM 1073 N N . SER A 1 140 ? -15.436 2.376 9.849 1.00 86.06 140 SER A N 1
ATOM 1074 C CA . SER A 1 140 ? -15.454 2.632 11.287 1.00 86.06 140 SER A CA 1
ATOM 1075 C C . SER A 1 140 ? -16.637 3.523 11.702 1.00 86.06 140 SER A C 1
ATOM 1077 O O . SER A 1 140 ? -17.219 3.319 12.774 1.00 86.06 140 SER A O 1
ATOM 1079 N N . CYS A 1 141 ? -17.038 4.446 10.817 1.00 87.12 141 CYS A N 1
ATOM 1080 C CA . CYS A 1 141 ? -18.132 5.402 11.010 1.00 87.12 141 CYS A CA 1
ATOM 1081 C C . CYS A 1 141 ? -19.403 5.001 10.241 1.00 87.12 141 CYS A C 1
ATOM 1083 O O . CYS A 1 141 ? -20.502 5.075 10.784 1.00 87.12 141 CYS A O 1
ATOM 1085 N N . HIS A 1 142 ? -19.266 4.537 8.997 1.00 88.19 142 HIS A N 1
ATOM 1086 C CA . HIS A 1 142 ? -20.355 4.108 8.114 1.00 88.19 142 HIS A CA 1
ATOM 1087 C C . HIS A 1 142 ? -20.680 2.626 8.308 1.00 88.19 142 HIS A C 1
ATOM 1089 O O . HIS A 1 142 ? -20.501 1.794 7.421 1.00 88.19 142 HIS A O 1
ATOM 1095 N N . ARG A 1 143 ? -21.174 2.309 9.500 1.00 83.06 143 ARG A N 1
ATOM 1096 C CA . ARG A 1 143 ? -21.673 0.985 9.879 1.00 83.06 143 ARG A CA 1
ATOM 1097 C C . ARG A 1 143 ? -23.060 1.107 10.487 1.00 83.06 143 ARG A C 1
ATOM 1099 O O . ARG A 1 143 ? -23.480 2.197 10.868 1.00 83.06 143 ARG A O 1
ATOM 1106 N N . GLN A 1 144 ? -23.766 -0.011 10.608 1.00 83.56 144 GLN A N 1
ATOM 1107 C CA . GLN A 1 144 ? -25.065 -0.015 11.270 1.00 83.56 144 GLN A CA 1
ATOM 1108 C C . GLN A 1 144 ? -24.924 0.442 12.733 1.00 83.56 144 GLN A C 1
ATOM 1110 O O . GLN A 1 144 ? -24.155 -0.134 13.504 1.00 83.56 144 GLN A O 1
ATOM 1115 N N . ILE A 1 145 ? -25.688 1.471 13.104 1.00 83.50 145 ILE A N 1
ATOM 1116 C CA . ILE A 1 145 ? -25.810 1.974 14.476 1.00 83.50 145 ILE A CA 1
ATOM 1117 C C . ILE A 1 145 ? -27.143 1.475 15.042 1.00 83.50 145 ILE A C 1
ATOM 1119 O O . ILE A 1 145 ? -28.159 1.472 14.347 1.00 83.50 145 ILE A O 1
ATOM 1123 N N . THR A 1 146 ? -27.138 1.006 16.289 1.00 85.38 146 THR A N 1
ATOM 1124 C CA . THR A 1 146 ? -28.334 0.520 16.984 1.00 85.38 146 THR A CA 1
ATOM 1125 C C . THR A 1 146 ? -28.282 0.891 18.462 1.00 85.38 146 THR A C 1
ATOM 1127 O O . THR A 1 146 ? -27.239 0.742 19.096 1.00 85.38 146 THR A O 1
ATOM 1130 N N . ASP A 1 147 ? -29.422 1.322 19.006 1.00 88.94 147 ASP A N 1
ATOM 1131 C CA . ASP A 1 147 ? -29.591 1.634 20.433 1.00 88.94 147 ASP A CA 1
ATOM 1132 C C . ASP A 1 147 ? -29.908 0.390 21.280 1.00 88.94 147 ASP A C 1
ATOM 1134 O O . ASP A 1 147 ? -30.137 0.490 22.483 1.00 88.94 147 ASP A O 1
ATOM 1138 N N . ASN A 1 148 ? -29.939 -0.803 20.672 1.00 91.44 148 ASN A N 1
ATOM 1139 C CA . ASN A 1 148 ? -30.185 -2.041 21.400 1.00 91.44 148 ASN A CA 1
ATOM 1140 C C . ASN A 1 148 ? -29.020 -2.319 22.374 1.00 91.44 148 ASN A C 1
ATOM 1142 O O . ASN A 1 148 ? -27.912 -2.618 21.918 1.00 91.44 148 ASN A O 1
ATOM 1146 N N . PRO A 1 149 ? -29.245 -2.316 23.702 1.00 87.75 149 PRO A N 1
ATOM 1147 C CA . PRO A 1 149 ? -28.179 -2.532 24.681 1.00 87.75 149 PRO A CA 1
ATOM 1148 C C . PRO A 1 149 ? -27.579 -3.945 24.618 1.00 87.75 149 PRO A C 1
ATOM 1150 O O . PRO A 1 149 ? -26.462 -4.158 25.083 1.00 87.75 149 PRO A O 1
ATOM 1153 N N . ALA A 1 150 ? -28.293 -4.909 24.025 1.00 91.06 150 ALA A N 1
ATOM 1154 C CA . ALA A 1 150 ? -27.817 -6.271 23.799 1.00 91.06 150 ALA A CA 1
ATOM 1155 C C . ALA A 1 150 ? -27.089 -6.451 22.452 1.00 91.06 150 ALA A C 1
ATOM 1157 O O . ALA A 1 150 ? -26.686 -7.569 22.117 1.00 91.06 150 ALA A O 1
ATOM 1158 N N . ALA A 1 151 ? -26.932 -5.389 21.653 1.00 86.06 151 ALA A N 1
ATOM 1159 C CA . ALA A 1 151 ? -26.234 -5.473 20.378 1.00 86.06 151 ALA A CA 1
ATOM 1160 C C . ALA A 1 151 ? -24.777 -5.914 20.578 1.00 86.06 151 ALA A C 1
ATOM 1162 O O . ALA A 1 151 ? -24.016 -5.332 21.357 1.00 86.06 151 ALA A O 1
ATOM 1163 N N . LYS A 1 152 ? -24.365 -6.941 19.831 1.00 83.06 152 LYS A N 1
ATOM 1164 C CA . LYS A 1 152 ? -22.966 -7.364 19.797 1.00 83.06 152 LYS A CA 1
ATOM 1165 C C . LYS A 1 152 ? -22.162 -6.342 19.005 1.00 83.06 152 LYS A C 1
ATOM 1167 O O . LYS A 1 152 ? -22.462 -6.067 17.846 1.00 83.06 152 LYS A O 1
ATOM 1172 N N . ARG A 1 153 ? -21.119 -5.796 19.628 1.00 78.50 153 ARG A N 1
ATOM 1173 C CA . ARG A 1 153 ? -20.160 -4.927 18.942 1.00 78.50 153 ARG A CA 1
ATOM 1174 C C . ARG A 1 153 ? -19.412 -5.757 17.901 1.00 78.50 153 ARG A C 1
ATOM 1176 O O . ARG A 1 153 ? -18.864 -6.800 18.236 1.00 78.50 153 ARG A O 1
ATOM 1183 N N . THR A 1 154 ? -19.381 -5.276 16.665 1.00 77.94 154 THR A N 1
ATOM 1184 C CA . THR A 1 154 ? -18.709 -5.936 15.532 1.00 77.94 154 THR A CA 1
ATOM 1185 C C . THR A 1 154 ? -17.272 -5.459 15.315 1.00 77.94 154 THR A C 1
ATOM 1187 O O . THR A 1 154 ? -16.584 -5.949 14.431 1.00 77.94 154 THR A O 1
ATOM 1190 N N . PHE A 1 155 ? -16.804 -4.494 16.110 1.00 78.88 155 PHE A N 1
ATOM 1191 C CA . PHE A 1 155 ? -15.434 -3.989 16.033 1.00 78.88 155 PHE A CA 1
ATOM 1192 C C . PHE A 1 155 ? -14.458 -4.908 16.780 1.00 78.88 155 PHE A C 1
ATOM 1194 O O . PHE A 1 155 ? -14.720 -5.279 17.926 1.00 78.88 155 PHE A O 1
ATOM 1201 N N . GLU A 1 156 ? -13.307 -5.187 16.167 1.00 88.19 156 GLU A N 1
ATOM 1202 C CA . GLU A 1 156 ? -12.184 -5.912 16.769 1.00 88.19 156 GLU A CA 1
ATOM 1203 C C . GLU A 1 156 ? -10.963 -4.995 16.951 1.00 88.19 156 GLU A C 1
ATOM 1205 O O . GLU A 1 156 ? -10.667 -4.148 16.108 1.00 88.19 156 GLU A O 1
ATOM 1210 N N . THR A 1 157 ? -10.213 -5.187 18.039 1.00 90.50 157 THR A N 1
ATOM 1211 C CA . THR A 1 157 ? -8.942 -4.481 18.254 1.00 90.50 157 THR A CA 1
ATOM 1212 C C . THR A 1 157 ? -7.871 -5.011 17.305 1.00 90.50 157 THR A C 1
ATOM 1214 O O . THR A 1 157 ? -7.559 -6.201 17.318 1.00 90.50 157 THR A O 1
ATOM 1217 N N . ASN A 1 158 ? -7.237 -4.118 16.548 1.00 94.56 158 ASN A N 1
ATOM 1218 C CA . ASN A 1 158 ? -6.103 -4.454 15.693 1.00 94.56 158 ASN A CA 1
ATOM 1219 C C . ASN A 1 158 ? -4.776 -4.307 16.473 1.00 94.56 158 ASN A C 1
ATOM 1221 O O . ASN A 1 158 ? -4.430 -3.197 16.883 1.00 94.56 158 ASN A O 1
ATOM 1225 N N . PRO A 1 159 ? -3.982 -5.381 16.657 1.00 94.50 159 PRO A N 1
ATOM 1226 C CA . PRO A 1 159 ? -2.742 -5.335 17.443 1.00 94.50 159 PRO A CA 1
ATOM 1227 C C . PRO A 1 159 ? -1.621 -4.500 16.795 1.00 94.50 159 PRO A C 1
ATOM 1229 O O . PRO A 1 159 ? -0.646 -4.138 17.456 1.00 94.50 159 PRO A O 1
ATOM 1232 N N . GLY A 1 160 ? -1.733 -4.190 15.500 1.00 94.75 160 GLY A N 1
ATOM 1233 C CA . GLY A 1 160 ? -0.851 -3.260 14.792 1.00 94.75 160 GLY A CA 1
ATOM 1234 C C . GLY A 1 160 ? -1.265 -1.792 14.925 1.00 94.75 160 GLY A C 1
ATOM 1235 O O . GLY A 1 160 ? -0.513 -0.919 14.500 1.00 94.75 160 GLY A O 1
ATOM 1236 N N . ARG A 1 161 ? -2.428 -1.521 15.526 1.00 94.38 161 ARG A N 1
ATOM 1237 C CA . ARG A 1 161 ? -3.067 -0.206 15.584 1.00 94.38 161 ARG A CA 1
ATOM 1238 C C . ARG A 1 161 ? -3.380 0.175 17.040 1.00 94.38 161 ARG A C 1
ATOM 1240 O O . ARG A 1 161 ? -4.537 0.108 17.453 1.00 94.38 161 ARG A O 1
ATOM 1247 N N . PRO A 1 162 ? -2.376 0.561 17.850 1.00 94.00 162 PRO A N 1
ATOM 1248 C CA . PRO A 1 162 ? -2.600 0.998 19.227 1.00 94.00 162 PRO A CA 1
ATOM 1249 C C . PRO A 1 162 ? -3.288 2.374 19.252 1.00 94.00 162 PRO A C 1
ATOM 1251 O O . PRO A 1 162 ? -2.635 3.400 19.409 1.00 94.00 162 PRO A O 1
ATOM 1254 N N . ILE A 1 163 ? -4.608 2.393 19.070 1.00 89.94 163 ILE A N 1
ATOM 1255 C CA . ILE A 1 163 ? -5.462 3.585 19.162 1.00 89.94 163 ILE A CA 1
ATOM 1256 C C . ILE A 1 163 ? -6.408 3.472 20.365 1.00 89.94 163 ILE A C 1
ATOM 1258 O O . ILE A 1 163 ? -6.820 2.360 20.708 1.00 89.94 163 ILE A O 1
ATOM 1262 N N . PRO A 1 164 ? -6.788 4.592 21.007 1.00 86.56 164 PRO A N 1
ATOM 1263 C CA . PRO A 1 164 ? -7.831 4.584 22.020 1.00 86.56 164 PRO A CA 1
ATOM 1264 C C . PRO A 1 164 ? -9.146 4.050 21.462 1.00 86.56 164 PRO A C 1
ATOM 1266 O O . PRO A 1 164 ? -9.515 4.317 20.315 1.00 86.56 164 PRO A O 1
ATOM 1269 N N . PHE A 1 165 ? -9.876 3.322 22.303 1.00 83.94 165 PHE A N 1
ATOM 1270 C CA . PHE A 1 165 ? -11.209 2.854 21.960 1.00 83.94 165 PHE A CA 1
ATOM 1271 C C . PHE A 1 165 ? -12.131 4.041 21.642 1.00 83.94 165 PHE A C 1
ATOM 1273 O O . PHE A 1 165 ? -12.210 4.989 22.419 1.00 83.94 165 PHE A O 1
ATOM 1280 N N . GLY A 1 166 ? -12.846 3.960 20.518 1.00 82.56 166 GLY A N 1
ATOM 1281 C CA . GLY A 1 166 ? -13.780 4.995 20.064 1.00 82.56 166 GLY A CA 1
ATOM 1282 C C . GLY A 1 166 ? -13.190 6.009 19.080 1.00 82.56 166 GLY A C 1
ATOM 1283 O O . GLY A 1 166 ? -13.959 6.704 18.422 1.00 82.56 166 GLY A O 1
ATOM 1284 N N . ASN A 1 167 ? -11.866 6.060 18.909 1.00 88.44 167 ASN A N 1
ATOM 1285 C CA . ASN A 1 167 ? -11.256 6.923 17.899 1.00 88.44 167 ASN A CA 1
ATOM 1286 C C . ASN A 1 167 ? -11.375 6.293 16.499 1.00 88.44 167 ASN A C 1
ATOM 1288 O O . ASN A 1 167 ? -11.169 5.081 16.365 1.00 88.44 167 ASN A O 1
ATOM 1292 N N . PRO A 1 168 ? -11.649 7.087 15.445 1.00 90.50 168 PRO A N 1
ATOM 1293 C CA . PRO A 1 168 ? -11.643 6.576 14.083 1.00 90.50 168 PRO A CA 1
ATOM 1294 C C . PRO A 1 168 ? -10.216 6.141 13.707 1.00 90.50 168 PRO A C 1
ATOM 1296 O O . PRO A 1 168 ? -9.269 6.918 13.869 1.00 90.50 168 PRO A O 1
ATOM 1299 N N . PRO A 1 169 ? -10.022 4.906 13.223 1.00 92.75 169 PRO A N 1
ATOM 1300 C CA . PRO A 1 169 ? -8.728 4.452 12.760 1.00 92.75 169 PRO A CA 1
ATOM 1301 C C . PRO A 1 169 ? -8.344 5.123 11.440 1.00 92.75 169 PRO A C 1
ATOM 1303 O O . PRO A 1 169 ? -9.179 5.357 10.568 1.00 92.75 169 PRO A O 1
ATOM 1306 N N . TYR A 1 170 ? -7.050 5.382 11.279 1.00 95.19 170 TYR A N 1
ATOM 1307 C CA . TYR A 1 170 ? -6.464 5.720 9.985 1.00 95.19 170 TYR A CA 1
ATOM 1308 C C . TYR A 1 170 ? -6.642 4.555 9.006 1.00 95.19 170 TYR A C 1
ATOM 1310 O O . TYR A 1 170 ? -6.531 3.398 9.418 1.00 95.19 170 TYR A O 1
ATOM 1318 N N . ASN A 1 171 ? -6.881 4.850 7.728 1.00 94.81 171 ASN A N 1
ATOM 1319 C CA . ASN A 1 171 ? -6.946 3.827 6.691 1.00 94.81 171 ASN A CA 1
ATOM 1320 C C . ASN A 1 171 ? -5.531 3.292 6.401 1.00 94.81 171 ASN A C 1
ATOM 1322 O O . ASN A 1 171 ? -4.742 3.918 5.693 1.00 94.81 171 ASN A O 1
ATOM 1326 N N . ASP A 1 172 ? -5.196 2.150 6.996 1.00 96.06 172 ASP A N 1
ATOM 1327 C CA . ASP A 1 172 ? -3.843 1.588 7.052 1.00 96.06 172 ASP A CA 1
ATOM 1328 C C . ASP A 1 172 ? -3.674 0.322 6.190 1.00 96.06 172 ASP A C 1
ATOM 1330 O O . ASP A 1 172 ? -2.746 -0.460 6.396 1.00 96.06 172 ASP A O 1
ATOM 1334 N N . GLU A 1 173 ? -4.533 0.123 5.188 1.00 96.75 173 GLU A N 1
ATOM 1335 C CA . GLU A 1 173 ? -4.566 -1.098 4.375 1.00 96.75 173 GLU A CA 1
ATOM 1336 C C . GLU A 1 173 ? -3.219 -1.412 3.693 1.00 96.75 173 GLU A C 1
ATOM 1338 O O . GLU A 1 173 ? -2.696 -2.525 3.815 1.00 96.75 173 GLU A O 1
ATOM 1343 N N . ASN A 1 174 ? -2.578 -0.410 3.075 1.00 98.12 174 ASN A N 1
ATOM 1344 C CA . ASN A 1 174 ? -1.233 -0.560 2.512 1.00 98.12 174 ASN A CA 1
ATOM 1345 C C . ASN A 1 174 ? -0.161 -0.690 3.604 1.00 98.12 174 ASN A C 1
ATOM 1347 O O . ASN A 1 174 ? 0.897 -1.260 3.345 1.00 98.12 174 ASN A O 1
ATOM 1351 N N . MET A 1 175 ? -0.412 -0.210 4.831 1.00 98.56 175 MET A N 1
ATOM 1352 C CA . MET A 1 175 ? 0.530 -0.385 5.939 1.00 98.56 175 MET A CA 1
ATOM 1353 C C . MET A 1 175 ? 0.584 -1.839 6.405 1.00 98.56 175 MET A C 1
ATOM 1355 O O . MET A 1 175 ? 1.659 -2.364 6.693 1.00 98.56 175 MET A O 1
ATOM 1359 N N . ILE A 1 176 ? -0.566 -2.516 6.442 1.00 98.44 176 ILE A N 1
ATOM 1360 C CA . ILE A 1 176 ? -0.642 -3.945 6.759 1.00 98.44 176 ILE A CA 1
ATOM 1361 C C . ILE A 1 176 ? 0.084 -4.763 5.681 1.00 98.44 176 ILE A C 1
ATOM 1363 O O . ILE A 1 176 ? 0.890 -5.634 6.019 1.00 98.44 176 ILE A O 1
ATOM 1367 N N . MET A 1 177 ? -0.146 -4.460 4.397 1.00 98.62 177 MET A N 1
ATOM 1368 C CA . MET A 1 177 ? 0.529 -5.156 3.293 1.00 98.62 177 MET A CA 1
ATOM 1369 C C . MET A 1 177 ? 2.038 -4.901 3.285 1.00 98.62 177 MET A C 1
ATOM 1371 O O . MET A 1 177 ? 2.819 -5.831 3.075 1.00 98.62 177 MET A O 1
ATOM 1375 N N . LEU A 1 178 ? 2.462 -3.667 3.576 1.00 98.69 178 LEU A N 1
ATOM 1376 C CA . LEU A 1 178 ? 3.876 -3.321 3.649 1.00 98.69 178 LEU A CA 1
ATOM 1377 C C . LEU A 1 178 ? 4.585 -4.050 4.797 1.00 98.69 178 LEU A C 1
ATOM 1379 O O . LEU A 1 178 ? 5.686 -4.554 4.591 1.00 98.69 178 LEU A O 1
ATOM 1383 N N . SER A 1 179 ? 3.951 -4.191 5.968 1.00 98.44 179 SER A N 1
ATOM 1384 C CA . SER A 1 179 ? 4.479 -5.044 7.044 1.00 98.44 179 SER A CA 1
ATOM 1385 C C . SER A 1 179 ? 4.659 -6.494 6.581 1.00 98.44 179 SER A C 1
ATOM 1387 O O . SER A 1 179 ? 5.696 -7.100 6.856 1.00 98.44 179 SER A O 1
ATOM 1389 N N . ALA A 1 180 ? 3.671 -7.052 5.865 1.00 98.00 180 ALA A N 1
ATOM 1390 C CA . ALA A 1 180 ? 3.717 -8.433 5.387 1.00 98.00 180 ALA A CA 1
ATOM 1391 C C . ALA A 1 180 ? 4.929 -8.658 4.474 1.00 98.00 180 ALA A C 1
ATOM 1393 O O . ALA A 1 180 ? 5.771 -9.510 4.760 1.00 98.00 180 ALA A O 1
ATOM 1394 N N . VAL A 1 181 ? 5.074 -7.837 3.432 1.00 97.62 181 VAL A N 1
ATOM 1395 C CA . VAL A 1 181 ? 6.170 -7.982 2.467 1.00 97.62 181 VAL A CA 1
ATOM 1396 C C . VAL A 1 181 ? 7.531 -7.615 3.047 1.00 97.62 181 VAL A C 1
ATOM 1398 O O . VAL A 1 181 ? 8.516 -8.300 2.777 1.00 97.62 181 VAL A O 1
ATOM 1401 N N . ALA A 1 182 ? 7.611 -6.584 3.892 1.00 97.56 182 ALA A N 1
ATOM 1402 C CA . ALA A 1 182 ? 8.866 -6.192 4.524 1.00 97.56 182 ALA A CA 1
ATOM 1403 C C . ALA A 1 182 ? 9.408 -7.309 5.422 1.00 97.56 182 ALA A C 1
ATOM 1405 O O . ALA A 1 182 ? 10.612 -7.557 5.415 1.00 97.56 182 ALA A O 1
ATOM 1406 N N . SER A 1 183 ? 8.533 -8.023 6.141 1.00 96.12 183 SER A N 1
ATOM 1407 C CA . SER A 1 183 ? 8.943 -9.148 6.990 1.00 96.12 183 SER A CA 1
ATOM 1408 C C . SER A 1 183 ? 9.624 -10.276 6.205 1.00 96.12 183 SER A C 1
ATOM 1410 O O . SER A 1 183 ? 10.523 -10.931 6.728 1.00 96.12 183 SER A O 1
ATOM 1412 N N . THR A 1 184 ? 9.241 -10.466 4.939 1.00 94.69 184 THR A N 1
ATOM 1413 C CA . THR A 1 184 ? 9.813 -11.482 4.049 1.00 94.69 184 THR A CA 1
ATOM 1414 C C . THR A 1 184 ? 11.053 -10.966 3.317 1.00 94.69 184 THR A C 1
ATOM 1416 O O . THR A 1 184 ? 12.055 -11.671 3.231 1.00 94.69 184 THR A O 1
ATOM 1419 N N . LEU A 1 185 ? 11.011 -9.738 2.785 1.00 95.06 185 LEU A N 1
ATOM 1420 C CA . LEU A 1 185 ? 11.990 -9.261 1.792 1.00 95.06 185 LEU A CA 1
ATOM 1421 C C . LEU A 1 185 ? 13.044 -8.301 2.351 1.00 95.06 185 LEU A C 1
ATOM 1423 O O . LEU A 1 185 ? 14.128 -8.165 1.776 1.00 95.06 185 LEU A O 1
ATOM 1427 N N . ALA A 1 186 ? 12.733 -7.633 3.461 1.00 95.69 186 ALA A N 1
ATOM 1428 C CA . ALA A 1 186 ? 13.577 -6.628 4.098 1.00 95.69 186 ALA A CA 1
ATOM 1429 C C . ALA A 1 186 ? 13.458 -6.678 5.639 1.00 95.69 186 ALA A C 1
ATOM 1431 O O . ALA A 1 186 ? 13.169 -5.655 6.270 1.00 95.69 186 ALA A O 1
ATOM 1432 N N . PRO A 1 187 ? 13.686 -7.844 6.285 1.00 92.69 187 PRO A N 1
ATOM 1433 C CA . PRO A 1 187 ? 13.419 -8.022 7.716 1.00 92.69 187 PRO A CA 1
ATOM 1434 C C . PRO A 1 187 ? 14.208 -7.051 8.608 1.00 92.69 187 PRO A C 1
ATOM 1436 O O . PRO A 1 187 ? 13.698 -6.610 9.636 1.00 92.69 187 PRO A O 1
ATOM 1439 N N . GLY A 1 188 ? 15.416 -6.646 8.191 1.00 89.38 188 GLY A N 1
ATOM 1440 C CA . GLY A 1 188 ? 16.217 -5.647 8.907 1.00 89.38 188 GLY A CA 1
ATOM 1441 C C . GLY A 1 188 ? 15.565 -4.258 8.970 1.00 89.38 188 GLY A C 1
ATOM 1442 O O . GLY A 1 188 ? 15.770 -3.526 9.934 1.00 89.38 188 GLY A O 1
ATOM 1443 N N . GLN A 1 189 ? 14.750 -3.896 7.975 1.00 95.44 189 GLN A N 1
ATOM 1444 C CA . GLN A 1 189 ? 14.013 -2.628 7.928 1.00 95.44 189 GLN A CA 1
ATOM 1445 C C . GLN A 1 189 ? 12.571 -2.774 8.441 1.00 95.44 189 GLN A C 1
ATOM 1447 O O . GLN A 1 189 ? 12.003 -1.798 8.937 1.00 95.44 189 GLN A O 1
ATOM 1452 N N . ALA A 1 190 ? 11.996 -3.981 8.381 1.00 96.69 190 ALA A N 1
ATOM 1453 C CA . ALA A 1 190 ? 10.617 -4.268 8.777 1.00 96.69 190 ALA A CA 1
ATOM 1454 C C . ALA A 1 190 ? 10.306 -3.841 10.220 1.00 96.69 190 ALA A C 1
ATOM 1456 O O . ALA A 1 190 ? 9.317 -3.154 10.459 1.00 96.69 190 ALA A O 1
ATOM 1457 N N . ALA A 1 191 ? 11.189 -4.152 11.176 1.00 96.19 191 ALA A N 1
ATOM 1458 C CA . ALA A 1 191 ? 10.975 -3.800 12.583 1.00 96.19 191 ALA A CA 1
ATOM 1459 C C . ALA A 1 191 ? 10.890 -2.279 12.812 1.00 96.19 191 ALA A C 1
ATOM 1461 O O . ALA A 1 191 ? 10.049 -1.805 13.577 1.00 96.19 191 ALA A O 1
ATOM 1462 N N . ARG A 1 192 ? 11.734 -1.500 12.119 1.00 97.06 192 ARG A N 1
ATOM 1463 C CA . ARG A 1 192 ? 11.712 -0.031 12.191 1.00 97.06 192 ARG A CA 1
ATOM 1464 C C . ARG A 1 192 ? 10.414 0.526 11.611 1.00 97.06 192 ARG A C 1
ATOM 1466 O O . ARG A 1 192 ? 9.840 1.451 12.182 1.00 97.06 192 ARG A O 1
ATOM 1473 N N . TYR A 1 193 ? 9.966 -0.037 10.494 1.00 98.62 193 TYR A N 1
ATOM 1474 C CA . TYR A 1 193 ? 8.703 0.334 9.874 1.00 98.62 193 TYR A CA 1
ATOM 1475 C C . TYR A 1 193 ? 7.504 0.031 10.781 1.00 98.62 193 TYR A C 1
ATOM 1477 O O . TYR A 1 193 ? 6.707 0.927 11.047 1.00 98.62 193 TYR A O 1
ATOM 1485 N N . ASP A 1 194 ? 7.417 -1.182 11.328 1.00 98.25 194 ASP A N 1
ATOM 1486 C CA . ASP A 1 194 ? 6.317 -1.585 12.210 1.00 98.25 194 ASP A CA 1
ATOM 1487 C C . ASP A 1 194 ? 6.261 -0.742 13.490 1.00 98.25 194 ASP A C 1
ATOM 1489 O O . ASP A 1 194 ? 5.177 -0.394 13.965 1.00 98.25 194 ASP A O 1
ATOM 1493 N N . ALA A 1 195 ? 7.422 -0.375 14.042 1.00 98.19 195 ALA A N 1
ATOM 1494 C CA . ALA A 1 195 ? 7.501 0.542 15.173 1.00 98.19 195 ALA A CA 1
ATOM 1495 C C . ALA A 1 195 ? 6.975 1.941 14.806 1.00 98.19 195 ALA A C 1
ATOM 1497 O O . ALA A 1 195 ? 6.167 2.499 15.549 1.00 98.19 195 ALA A O 1
ATOM 1498 N N . ALA A 1 196 ? 7.374 2.486 13.651 1.00 98.69 196 ALA A N 1
ATOM 1499 C CA . ALA A 1 196 ? 6.889 3.782 13.174 1.00 98.69 196 ALA A CA 1
ATOM 1500 C C . ALA A 1 196 ? 5.379 3.764 12.877 1.00 98.69 196 ALA A C 1
ATOM 1502 O O . ALA A 1 196 ? 4.675 4.709 13.227 1.00 98.69 196 ALA A O 1
ATOM 1503 N N . ALA A 1 197 ? 4.868 2.674 12.299 1.00 98.50 197 ALA A N 1
ATOM 1504 C CA . ALA A 1 197 ? 3.446 2.480 12.026 1.00 98.50 197 ALA A CA 1
ATOM 1505 C C . ALA A 1 197 ? 2.621 2.491 13.321 1.00 98.50 197 ALA A C 1
ATOM 1507 O O . ALA A 1 197 ? 1.665 3.256 13.452 1.00 98.50 197 ALA A O 1
ATOM 1508 N N . LYS A 1 198 ? 3.037 1.708 14.324 1.00 98.25 198 LYS A N 1
ATOM 1509 C CA . LYS A 1 198 ? 2.389 1.681 15.645 1.00 98.25 198 LYS A CA 1
ATOM 1510 C C . LYS A 1 198 ? 2.468 3.033 16.353 1.00 98.25 198 LYS A C 1
ATOM 1512 O O . LYS A 1 198 ? 1.476 3.472 16.929 1.00 98.25 198 LYS A O 1
ATOM 1517 N N . ALA A 1 199 ? 3.621 3.702 16.296 1.00 98.38 199 ALA A N 1
ATOM 1518 C CA . ALA A 1 199 ? 3.802 5.025 16.887 1.00 98.38 199 ALA A CA 1
ATOM 1519 C C . ALA A 1 199 ? 2.885 6.072 16.239 1.00 98.38 199 ALA A C 1
ATOM 1521 O O . ALA A 1 199 ? 2.289 6.876 16.950 1.00 98.38 199 ALA A O 1
ATOM 1522 N N . PHE A 1 200 ? 2.714 6.028 14.913 1.00 98.50 200 PHE A N 1
ATOM 1523 C CA . PHE A 1 200 ? 1.776 6.896 14.203 1.00 98.50 200 PHE A CA 1
ATOM 1524 C C . PHE A 1 200 ? 0.337 6.694 14.677 1.00 98.50 200 PHE A C 1
ATOM 1526 O O . PHE A 1 200 ? -0.335 7.667 15.021 1.00 98.50 200 PHE A O 1
ATOM 1533 N N . HIS A 1 201 ? -0.103 5.442 14.797 1.00 97.62 201 HIS A N 1
ATOM 1534 C CA . HIS A 1 201 ? -1.423 5.141 15.339 1.00 97.62 201 HIS A CA 1
ATOM 1535 C C . HIS A 1 201 ? -1.608 5.659 16.772 1.00 97.62 201 HIS A C 1
ATOM 1537 O O . HIS A 1 201 ? -2.588 6.350 17.040 1.00 97.62 201 HIS A O 1
ATOM 1543 N N . ALA A 1 202 ? -0.645 5.420 17.664 1.00 97.00 202 ALA A N 1
ATOM 1544 C CA . ALA A 1 202 ? -0.703 5.920 19.039 1.00 97.00 202 ALA A CA 1
ATOM 1545 C C . ALA A 1 202 ? -0.709 7.457 19.118 1.00 97.00 202 ALA A C 1
ATOM 1547 O O . ALA A 1 202 ? -1.406 8.039 19.952 1.00 97.00 202 ALA A O 1
ATOM 1548 N N . ALA A 1 203 ? 0.037 8.130 18.239 1.00 96.94 203 ALA A N 1
ATOM 1549 C CA . ALA A 1 203 ? 0.142 9.585 18.216 1.00 96.94 203 ALA A CA 1
ATOM 1550 C C . ALA A 1 203 ? -1.164 10.282 17.798 1.00 96.94 203 ALA A C 1
ATOM 1552 O O . ALA A 1 203 ? -1.391 11.425 18.197 1.00 96.94 203 ALA A O 1
ATOM 1553 N N . MET A 1 204 ? -2.062 9.603 17.070 1.00 93.19 204 MET A N 1
ATOM 1554 C CA . MET A 1 204 ? -3.380 10.158 16.721 1.00 93.19 204 MET A CA 1
ATOM 1555 C C . MET A 1 204 ? -4.232 10.508 17.949 1.00 93.19 204 MET A C 1
ATOM 1557 O O . MET A 1 204 ? -5.081 11.390 17.870 1.00 93.19 204 MET A O 1
ATOM 1561 N N . ALA A 1 205 ? -3.986 9.867 19.094 1.00 92.12 205 ALA A N 1
ATOM 1562 C CA . ALA A 1 205 ? -4.658 10.171 20.357 1.00 92.12 205 ALA A CA 1
ATOM 1563 C C . ALA A 1 205 ? -4.148 11.442 21.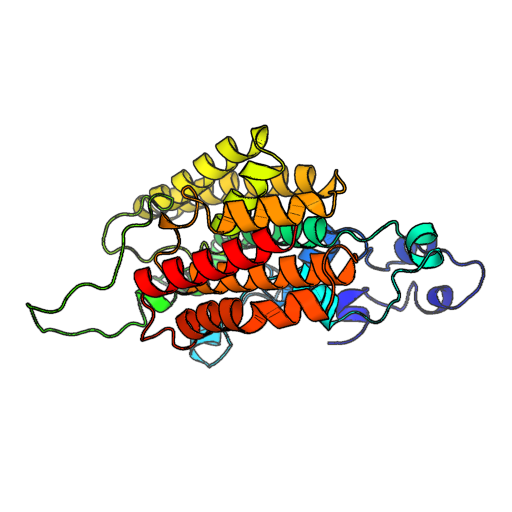053 1.00 92.12 205 ALA A C 1
ATOM 1565 O O . ALA A 1 205 ? -4.783 11.930 21.982 1.00 92.12 205 ALA A O 1
ATOM 1566 N N . GLN A 1 206 ? -2.972 11.932 20.660 1.00 94.38 206 GLN A N 1
ATOM 1567 C CA . GLN A 1 206 ? -2.233 12.959 21.399 1.00 94.38 206 GLN A CA 1
ATOM 1568 C C . GLN A 1 206 ? -2.419 14.356 20.804 1.00 94.38 206 GLN A C 1
ATOM 1570 O O . GLN A 1 206 ? -2.195 15.352 21.487 1.00 94.38 206 GLN A O 1
ATOM 1575 N N . GLY A 1 207 ? -2.827 14.431 19.536 1.00 92.25 207 GLY A N 1
ATOM 1576 C CA . GLY A 1 207 ? -3.064 15.681 18.827 1.00 92.25 207 GLY A CA 1
ATOM 1577 C C . GLY A 1 207 ? -2.428 15.715 17.441 1.00 92.25 207 GLY A C 1
ATOM 1578 O O . GLY A 1 207 ? -1.585 14.894 17.073 1.00 92.25 207 GLY A O 1
ATOM 1579 N N . ARG A 1 208 ? -2.845 16.703 16.643 1.00 93.81 208 ARG A N 1
ATOM 1580 C CA . ARG A 1 208 ? -2.388 16.870 15.257 1.00 93.81 208 ARG A CA 1
ATOM 1581 C C . ARG A 1 208 ? -0.870 17.078 15.131 1.00 93.81 208 ARG A C 1
ATOM 1583 O O . ARG A 1 208 ? -0.324 16.502 14.189 1.00 93.81 208 ARG A O 1
ATOM 1590 N N . PRO A 1 209 ? -0.172 17.841 16.002 1.00 96.31 209 PRO A N 1
ATOM 1591 C CA . PRO A 1 209 ? 1.285 17.983 15.921 1.00 96.31 209 PRO A CA 1
ATOM 1592 C C . PRO A 1 209 ? 2.033 16.657 16.116 1.00 96.31 209 PRO A C 1
ATOM 1594 O O . PRO A 1 209 ? 2.900 16.321 15.312 1.00 96.31 209 PRO A O 1
ATOM 1597 N N . GLN A 1 210 ? 1.651 15.873 17.12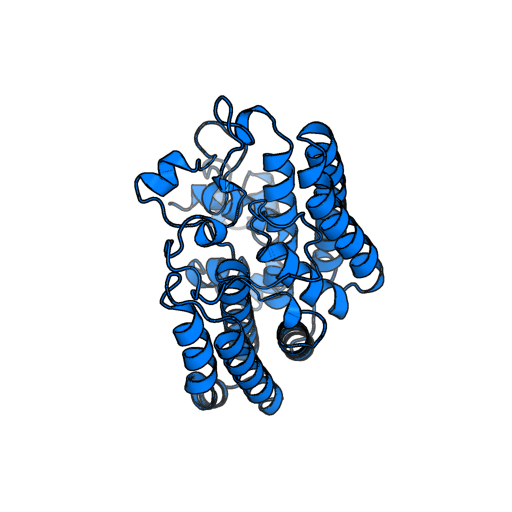7 1.00 97.69 210 GLN A N 1
ATOM 1598 C CA . GLN A 1 210 ? 2.250 14.575 17.449 1.00 97.69 210 GLN A CA 1
ATOM 1599 C C . GLN A 1 210 ? 1.989 13.566 16.328 1.00 97.69 210 GLN A C 1
ATOM 1601 O O . GLN A 1 210 ? 2.912 12.897 15.864 1.00 97.69 210 GLN A O 1
ATOM 1606 N N . ALA A 1 211 ? 0.748 13.508 15.833 1.00 97.06 211 ALA A N 1
ATOM 1607 C CA . ALA A 1 211 ? 0.393 12.667 14.696 1.00 97.06 211 ALA A CA 1
ATOM 1608 C C . ALA A 1 211 ? 1.152 13.071 13.419 1.00 97.06 211 ALA A C 1
ATOM 1610 O O . ALA A 1 211 ? 1.580 12.198 12.669 1.00 97.06 211 ALA A O 1
ATOM 1611 N N . ALA A 1 212 ? 1.364 14.373 13.175 1.00 98.06 212 ALA A N 1
ATOM 1612 C CA . ALA A 1 212 ? 2.161 14.852 12.041 1.00 98.06 212 ALA A CA 1
ATOM 1613 C C . ALA A 1 212 ? 3.603 14.354 12.119 1.00 98.06 212 ALA A C 1
ATOM 1615 O O . ALA A 1 212 ? 4.159 13.907 11.122 1.00 98.06 212 ALA A O 1
ATOM 1616 N N . GLU A 1 213 ? 4.211 14.452 13.299 1.00 98.69 213 GLU A N 1
ATOM 1617 C CA . GLU A 1 213 ? 5.600 14.058 13.491 1.00 98.69 213 GLU A CA 1
ATOM 1618 C C . GLU A 1 213 ? 5.778 12.551 13.312 1.00 98.69 213 GLU A C 1
ATOM 1620 O O . GLU A 1 213 ? 6.632 12.103 12.543 1.00 98.69 213 GLU A O 1
ATOM 1625 N N . ALA A 1 214 ? 4.889 11.759 13.910 1.00 98.69 214 ALA A N 1
ATOM 1626 C CA . ALA A 1 214 ? 4.892 10.318 13.712 1.00 98.69 214 ALA A CA 1
ATOM 1627 C C . ALA A 1 214 ? 4.596 9.926 12.247 1.00 98.69 214 ALA A C 1
ATOM 1629 O O . ALA A 1 214 ? 5.196 8.980 11.736 1.00 98.69 214 ALA A O 1
ATOM 1630 N N . ALA A 1 215 ? 3.753 10.684 11.532 1.00 98.69 215 ALA A N 1
ATOM 1631 C CA . ALA A 1 215 ? 3.524 10.491 10.100 1.00 98.69 215 ALA A CA 1
ATOM 1632 C C . ALA A 1 215 ? 4.782 10.772 9.262 1.00 98.69 215 ALA A C 1
ATOM 1634 O O . ALA A 1 215 ? 5.056 10.022 8.327 1.00 98.69 215 ALA A O 1
ATOM 1635 N N . ARG A 1 216 ? 5.586 11.797 9.593 1.00 98.81 216 ARG A N 1
ATOM 1636 C CA . ARG A 1 216 ? 6.881 12.044 8.922 1.00 98.81 216 ARG A CA 1
ATOM 1637 C C . ARG A 1 216 ? 7.840 10.877 9.129 1.00 98.81 216 ARG A C 1
ATOM 1639 O O . ARG A 1 216 ? 8.441 10.406 8.164 1.00 98.81 216 ARG A O 1
ATOM 1646 N N . ALA A 1 217 ? 7.943 10.378 10.362 1.00 98.81 217 ALA A N 1
ATOM 1647 C CA . ALA A 1 217 ? 8.779 9.224 10.683 1.00 98.81 217 ALA A CA 1
ATOM 1648 C C . ALA A 1 217 ? 8.332 7.959 9.926 1.00 98.81 217 ALA A C 1
ATOM 1650 O O . ALA A 1 217 ? 9.165 7.241 9.368 1.00 98.81 217 ALA A O 1
ATOM 1651 N N . LEU A 1 218 ? 7.021 7.713 9.850 1.00 98.88 218 LEU A N 1
ATOM 1652 C CA . LEU A 1 218 ? 6.448 6.614 9.075 1.00 98.88 218 LEU A CA 1
ATOM 1653 C C . LEU A 1 218 ? 6.692 6.778 7.568 1.00 98.88 218 LEU A C 1
ATOM 1655 O O . LEU A 1 218 ? 7.081 5.814 6.911 1.00 98.88 218 LEU A O 1
ATOM 1659 N N . SER A 1 219 ? 6.536 7.989 7.027 1.00 98.75 219 SER A N 1
ATOM 1660 C CA . SER A 1 219 ? 6.825 8.302 5.620 1.00 98.75 219 SER A CA 1
ATOM 1661 C C . SER A 1 219 ? 8.288 8.005 5.270 1.00 98.75 219 SER A C 1
ATOM 1663 O O . SER A 1 219 ? 8.573 7.366 4.256 1.00 98.75 219 SER A O 1
ATOM 1665 N N . PHE A 1 220 ? 9.220 8.382 6.154 1.00 98.75 220 PHE A N 1
ATOM 1666 C CA . PHE A 1 220 ? 10.643 8.072 6.012 1.00 98.75 220 PHE A CA 1
ATOM 1667 C C . PHE A 1 220 ? 10.919 6.560 6.051 1.00 98.75 220 PHE A C 1
ATOM 1669 O O . PHE A 1 220 ? 11.664 6.041 5.215 1.00 98.75 220 PHE A O 1
ATOM 1676 N N . ALA A 1 221 ? 10.314 5.833 6.996 1.00 98.81 221 ALA A N 1
ATOM 1677 C CA . ALA A 1 221 ? 10.480 4.384 7.102 1.00 98.81 221 ALA A CA 1
ATOM 1678 C C . ALA A 1 221 ? 9.916 3.648 5.873 1.00 98.81 221 ALA A C 1
ATOM 1680 O O . ALA A 1 221 ? 10.562 2.738 5.356 1.00 98.81 221 ALA A O 1
ATOM 1681 N N . ALA A 1 222 ? 8.757 4.082 5.367 1.00 98.81 222 ALA A N 1
ATOM 1682 C CA . ALA A 1 222 ? 8.173 3.568 4.132 1.00 98.81 222 ALA A CA 1
ATOM 1683 C C . ALA A 1 222 ? 9.062 3.865 2.913 1.00 98.81 222 ALA A C 1
ATOM 1685 O O . ALA A 1 222 ? 9.276 2.980 2.093 1.00 98.81 222 ALA A O 1
ATOM 1686 N N . GLY A 1 223 ? 9.652 5.063 2.824 1.00 98.69 223 GLY A N 1
ATOM 1687 C CA . GLY A 1 223 ? 10.635 5.397 1.787 1.00 98.69 223 GLY A CA 1
ATOM 1688 C C . GLY A 1 223 ? 11.885 4.516 1.840 1.00 98.69 223 GLY A C 1
ATOM 1689 O O . GLY A 1 223 ? 12.305 3.990 0.818 1.00 98.69 223 GLY A O 1
ATOM 1690 N N . THR A 1 224 ? 12.414 4.258 3.039 1.00 98.38 224 THR A N 1
ATOM 1691 C CA . THR A 1 224 ? 13.560 3.348 3.223 1.00 98.38 224 THR A CA 1
ATOM 1692 C C . THR A 1 224 ? 13.231 1.925 2.755 1.00 98.38 224 THR A C 1
ATOM 1694 O O . THR A 1 224 ? 14.065 1.267 2.134 1.00 98.38 224 THR A O 1
ATOM 1697 N N . LEU A 1 225 ? 12.015 1.438 3.036 1.00 98.50 225 LEU A N 1
ATOM 1698 C CA . LEU A 1 225 ? 11.548 0.154 2.511 1.00 98.50 225 LEU A CA 1
ATOM 1699 C C . LEU A 1 225 ? 11.375 0.190 0.992 1.00 98.50 225 LEU A C 1
ATOM 1701 O O . LEU A 1 225 ? 11.799 -0.751 0.336 1.00 98.50 225 LEU A O 1
ATOM 1705 N N . SER A 1 226 ? 10.808 1.262 0.434 1.00 98.56 226 SER A N 1
ATOM 1706 C CA . SER A 1 226 ? 10.673 1.445 -1.016 1.00 98.56 226 SER A CA 1
ATOM 1707 C C . SER A 1 226 ? 12.021 1.301 -1.723 1.00 98.56 226 SER A C 1
ATOM 1709 O O . SER A 1 226 ? 12.144 0.507 -2.654 1.00 98.56 226 SER A O 1
ATOM 1711 N N . ASP A 1 227 ? 13.062 1.970 -1.219 1.00 97.94 227 ASP A N 1
ATOM 1712 C CA . ASP A 1 227 ? 14.414 1.889 -1.777 1.00 97.94 227 ASP A CA 1
ATOM 1713 C C . ASP A 1 227 ? 15.006 0.476 -1.655 1.00 97.94 227 ASP A C 1
ATOM 1715 O O . ASP A 1 227 ? 15.563 -0.053 -2.619 1.00 97.94 227 ASP A O 1
ATOM 1719 N N . ALA A 1 228 ? 14.843 -0.175 -0.497 1.00 96.75 228 ALA A N 1
ATOM 1720 C CA . ALA A 1 228 ? 15.321 -1.542 -0.281 1.00 96.75 228 ALA A CA 1
ATOM 1721 C C . ALA A 1 228 ? 14.612 -2.571 -1.181 1.00 96.75 228 ALA A C 1
ATOM 1723 O O . ALA A 1 228 ? 15.250 -3.514 -1.657 1.00 96.75 228 ALA A O 1
ATOM 1724 N N . LEU A 1 229 ? 13.307 -2.387 -1.411 1.00 96.69 229 LEU A N 1
ATOM 1725 C CA . LEU A 1 229 ? 12.480 -3.252 -2.250 1.00 96.69 229 LEU A CA 1
ATOM 1726 C C . LEU A 1 229 ? 12.774 -3.039 -3.743 1.00 96.69 229 LEU A C 1
ATOM 1728 O O . LEU A 1 229 ? 12.872 -4.000 -4.502 1.00 96.69 229 LEU A O 1
ATOM 1732 N N . ALA A 1 230 ? 12.981 -1.790 -4.165 1.00 95.62 230 ALA A N 1
ATOM 1733 C CA . ALA A 1 230 ? 13.303 -1.444 -5.548 1.00 95.62 230 ALA A CA 1
ATOM 1734 C C . ALA A 1 230 ? 14.730 -1.843 -5.964 1.00 95.62 230 ALA A C 1
ATOM 1736 O O . ALA A 1 230 ? 14.996 -2.045 -7.147 1.00 95.62 230 ALA A O 1
ATOM 1737 N N . ALA A 1 231 ? 15.663 -1.972 -5.016 1.00 91.75 231 ALA A N 1
ATOM 1738 C CA . ALA A 1 231 ? 17.056 -2.318 -5.303 1.00 91.75 231 ALA A CA 1
ATOM 1739 C C . ALA A 1 231 ? 17.280 -3.799 -5.671 1.00 91.75 231 ALA A C 1
ATOM 1741 O O . ALA A 1 231 ? 18.398 -4.181 -6.021 1.00 91.75 231 ALA A O 1
ATOM 1742 N N . ARG A 1 232 ? 16.258 -4.654 -5.550 1.00 86.44 232 ARG A N 1
ATOM 1743 C CA . ARG A 1 232 ? 16.376 -6.109 -5.717 1.00 86.44 232 ARG A CA 1
ATOM 1744 C C . ARG A 1 232 ? 15.360 -6.630 -6.717 1.00 86.44 232 ARG A C 1
ATOM 1746 O O . ARG A 1 232 ? 14.239 -6.143 -6.768 1.00 86.44 232 ARG A O 1
ATOM 1753 N N . HIS A 1 233 ? 15.745 -7.670 -7.444 1.00 84.31 233 HIS A N 1
ATOM 1754 C CA . HIS A 1 233 ? 14.798 -8.532 -8.140 1.00 84.31 233 HIS A CA 1
ATOM 1755 C C . HIS A 1 233 ? 14.508 -9.751 -7.278 1.00 84.31 233 HIS A C 1
ATOM 1757 O O . HIS A 1 233 ? 15.399 -10.262 -6.594 1.00 84.31 233 HIS A O 1
ATOM 1763 N N . TYR A 1 234 ? 13.276 -10.225 -7.338 1.00 87.88 234 TYR A N 1
ATOM 1764 C CA . TYR A 1 234 ? 12.816 -11.356 -6.562 1.00 87.88 234 TYR A CA 1
ATOM 1765 C C . TYR A 1 234 ? 12.628 -12.571 -7.465 1.00 87.88 234 TYR A C 1
ATOM 1767 O O . TYR A 1 234 ? 12.387 -12.471 -8.671 1.00 87.88 234 TYR A O 1
ATOM 1775 N N . SER A 1 235 ? 12.822 -13.753 -6.887 1.00 79.81 235 SER A N 1
ATOM 1776 C CA . SER A 1 235 ? 12.467 -14.996 -7.565 1.00 79.81 235 SER A CA 1
ATOM 1777 C C . SER A 1 235 ? 10.959 -15.210 -7.473 1.00 79.81 235 SER A C 1
ATOM 1779 O O . SER A 1 235 ? 10.332 -14.804 -6.495 1.00 79.81 235 SER A O 1
ATOM 1781 N N . ASN A 1 236 ? 10.385 -15.929 -8.433 1.00 73.00 236 ASN A N 1
ATOM 1782 C CA . ASN A 1 236 ? 8.952 -16.232 -8.433 1.00 73.00 236 ASN A CA 1
ATOM 1783 C C . ASN A 1 236 ? 8.543 -17.024 -7.168 1.00 73.00 236 ASN A C 1
ATOM 1785 O O . ASN A 1 236 ? 7.460 -16.821 -6.629 1.00 73.00 236 ASN A O 1
ATOM 1789 N N . ASP A 1 237 ? 9.440 -17.855 -6.621 1.00 83.56 237 ASP A N 1
ATOM 1790 C CA . ASP A 1 237 ? 9.252 -18.564 -5.342 1.00 83.56 237 ASP A CA 1
ATOM 1791 C C . ASP A 1 237 ? 9.000 -17.624 -4.154 1.00 83.56 237 ASP A C 1
ATOM 1793 O O . ASP A 1 237 ? 8.335 -17.986 -3.182 1.00 83.56 237 ASP A O 1
ATOM 1797 N N . THR A 1 238 ? 9.511 -16.398 -4.239 1.00 92.19 238 THR A N 1
ATOM 1798 C CA . THR A 1 238 ? 9.328 -15.373 -3.214 1.00 92.19 238 THR A CA 1
ATOM 1799 C C . THR A 1 238 ? 7.861 -14.939 -3.115 1.00 92.19 238 THR A C 1
ATOM 1801 O O . THR A 1 238 ? 7.382 -14.646 -2.019 1.00 92.19 238 THR A O 1
ATOM 1804 N N . ALA A 1 239 ? 7.103 -14.959 -4.218 1.00 94.62 239 ALA A N 1
ATOM 1805 C CA . ALA A 1 239 ? 5.690 -14.584 -4.196 1.00 94.62 239 ALA A CA 1
ATOM 1806 C C . ALA A 1 239 ? 4.852 -15.552 -3.341 1.00 94.62 239 ALA A C 1
ATOM 1808 O O . ALA A 1 239 ? 3.999 -15.096 -2.581 1.00 94.62 239 ALA A O 1
ATOM 1809 N N . PHE A 1 240 ? 5.149 -16.860 -3.357 1.00 96.19 240 PHE A N 1
ATOM 1810 C CA . PHE A 1 240 ? 4.510 -17.820 -2.444 1.00 96.19 240 PHE A CA 1
ATOM 1811 C C . PHE A 1 240 ? 4.764 -17.470 -0.973 1.00 96.19 240 PHE A C 1
ATOM 1813 O O . PHE A 1 240 ? 3.841 -17.512 -0.161 1.00 96.19 240 PHE A O 1
ATOM 1820 N N . GLN A 1 241 ? 5.995 -17.080 -0.628 1.00 96.12 241 GLN A N 1
ATOM 1821 C CA . GLN A 1 241 ? 6.356 -16.699 0.742 1.00 96.12 241 GLN A CA 1
ATOM 1822 C C . GLN A 1 241 ? 5.606 -15.444 1.198 1.00 96.12 241 GLN A C 1
ATOM 1824 O O . GLN A 1 241 ? 5.129 -15.388 2.330 1.00 96.12 241 GLN A O 1
ATOM 1829 N N . VAL A 1 242 ? 5.454 -14.457 0.312 1.00 97.31 242 VAL A N 1
ATOM 1830 C CA . VAL A 1 242 ? 4.706 -13.226 0.600 1.00 97.31 242 VAL A CA 1
ATOM 1831 C C . VAL A 1 242 ? 3.208 -13.508 0.751 1.00 97.31 242 VAL A C 1
ATOM 1833 O O . VAL A 1 242 ? 2.596 -13.018 1.698 1.00 97.31 242 VAL A O 1
ATOM 1836 N N . ILE A 1 243 ? 2.615 -14.348 -0.106 1.00 97.56 243 ILE A N 1
ATOM 1837 C CA . ILE A 1 243 ? 1.212 -14.788 0.031 1.00 97.56 243 ILE A CA 1
ATOM 1838 C C . ILE A 1 243 ? 0.998 -15.494 1.378 1.00 97.56 243 ILE A C 1
ATOM 1840 O O . ILE A 1 243 ? 0.038 -15.194 2.094 1.00 97.56 243 ILE A O 1
ATOM 1844 N N . ALA A 1 244 ? 1.917 -16.385 1.761 1.00 97.38 244 ALA A N 1
ATOM 1845 C CA . ALA A 1 244 ? 1.884 -17.047 3.061 1.00 97.38 244 ALA A CA 1
ATOM 1846 C C . ALA A 1 244 ? 2.035 -16.049 4.225 1.00 97.38 244 ALA A C 1
ATOM 1848 O O . ALA A 1 244 ? 1.351 -16.187 5.240 1.00 97.38 244 ALA A O 1
ATOM 1849 N N . ALA A 1 245 ? 2.872 -15.015 4.081 1.00 97.81 245 ALA A N 1
ATOM 1850 C CA . ALA A 1 245 ? 3.038 -13.965 5.085 1.00 97.81 245 ALA A CA 1
ATOM 1851 C C . ALA A 1 245 ? 1.767 -13.115 5.264 1.00 97.81 245 ALA A C 1
ATOM 1853 O O . ALA A 1 245 ? 1.387 -12.838 6.404 1.00 97.81 245 ALA A O 1
ATOM 1854 N N . ILE A 1 246 ? 1.067 -12.764 4.175 1.00 98.38 246 ILE A N 1
ATOM 1855 C CA . ILE A 1 246 ? -0.205 -12.014 4.210 1.00 98.38 246 ILE A CA 1
ATOM 1856 C C . ILE A 1 246 ? -1.281 -12.783 4.990 1.00 98.38 246 ILE A C 1
ATOM 1858 O O . ILE A 1 246 ? -1.989 -12.197 5.806 1.00 98.38 246 ILE A O 1
ATOM 1862 N N . ALA A 1 247 ? -1.384 -14.100 4.792 1.00 97.69 247 ALA A N 1
ATOM 1863 C CA . ALA A 1 247 ? -2.309 -14.958 5.542 1.00 97.69 247 ALA A CA 1
ATOM 1864 C C . ALA A 1 247 ? -1.731 -15.471 6.881 1.00 97.69 247 ALA A C 1
ATOM 1866 O O . ALA A 1 247 ? -2.379 -16.234 7.609 1.00 97.69 247 ALA A O 1
ATOM 1867 N N . GLY A 1 248 ? -0.506 -15.067 7.218 1.00 97.44 248 GLY A N 1
ATOM 1868 C CA . GLY A 1 248 ? 0.246 -15.553 8.364 1.00 97.44 248 GLY A CA 1
ATOM 1869 C C . GLY A 1 248 ? -0.228 -14.973 9.697 1.00 97.44 248 GLY A C 1
ATOM 1870 O O . GLY A 1 248 ? -0.925 -13.961 9.772 1.00 97.44 248 GLY A O 1
ATOM 1871 N N . LYS A 1 249 ? 0.204 -15.596 10.799 1.00 96.25 249 LYS A N 1
ATOM 1872 C CA . LYS A 1 249 ? -0.207 -15.225 12.170 1.00 96.25 249 LYS A CA 1
ATOM 1873 C C . LYS A 1 249 ? 0.178 -13.797 12.580 1.00 96.25 249 LYS A C 1
ATOM 1875 O O . LYS A 1 249 ? -0.438 -13.257 13.490 1.00 96.25 249 LYS A O 1
ATOM 1880 N N . ALA A 1 250 ? 1.174 -13.192 11.931 1.00 94.62 250 ALA A N 1
ATOM 1881 C CA . ALA A 1 250 ? 1.580 -11.810 12.191 1.00 94.62 250 ALA A CA 1
ATOM 1882 C C . ALA A 1 250 ? 0.634 -10.770 11.557 1.00 94.62 250 ALA A C 1
ATOM 1884 O O . ALA A 1 250 ? 0.537 -9.647 12.052 1.00 94.62 250 ALA A O 1
ATOM 1885 N N . ILE A 1 251 ? -0.062 -11.139 10.476 1.00 97.81 251 ILE A N 1
ATOM 1886 C CA . ILE A 1 251 ? -0.880 -10.224 9.670 1.00 97.81 251 ILE A CA 1
ATOM 1887 C C . ILE A 1 251 ? -2.367 -10.482 9.869 1.00 97.81 251 ILE A C 1
ATOM 1889 O O . ILE A 1 251 ? -3.111 -9.541 10.119 1.00 97.81 251 ILE A O 1
ATOM 1893 N N . THR A 1 252 ? -2.799 -11.741 9.855 1.00 97.44 252 THR A N 1
ATOM 1894 C CA . THR A 1 252 ? -4.212 -12.129 9.960 1.00 97.44 252 THR A CA 1
ATOM 1895 C C . THR A 1 252 ? -4.961 -11.480 11.140 1.00 97.44 252 THR A C 1
ATOM 1897 O O . THR A 1 252 ? -6.071 -10.997 10.924 1.00 97.44 252 THR A O 1
ATOM 1900 N N . PRO A 1 253 ? -4.403 -11.358 12.364 1.00 97.12 253 PRO A N 1
ATOM 1901 C CA . PRO A 1 253 ? -5.070 -10.648 13.464 1.00 97.12 253 PRO A CA 1
ATOM 1902 C C . PRO A 1 253 ? -5.279 -9.141 13.241 1.00 97.12 253 PRO A C 1
ATOM 1904 O O . PRO A 1 253 ? -6.045 -8.529 13.975 1.00 97.12 253 PRO A O 1
ATOM 1907 N N . ARG A 1 254 ? -4.594 -8.533 12.265 1.00 97.31 254 ARG A N 1
ATOM 1908 C CA . ARG A 1 254 ? -4.718 -7.114 11.892 1.00 97.31 254 ARG A CA 1
ATOM 1909 C C . ARG A 1 254 ? -5.821 -6.870 10.856 1.00 97.31 254 ARG A C 1
ATOM 1911 O O . ARG A 1 254 ? -6.156 -5.723 10.598 1.00 97.31 254 ARG A O 1
ATOM 1918 N N . LEU A 1 255 ? -6.388 -7.923 10.264 1.00 97.06 255 LEU A N 1
ATOM 1919 C CA . LEU A 1 255 ? -7.464 -7.839 9.268 1.00 97.06 255 LEU A CA 1
ATOM 1920 C C . LEU A 1 255 ? -8.821 -7.749 9.983 1.00 97.06 255 LEU A C 1
ATOM 1922 O O . LEU A 1 255 ? -9.632 -8.672 9.942 1.00 97.06 255 LEU A O 1
ATOM 1926 N N . THR A 1 256 ? -8.998 -6.660 10.733 1.00 94.75 256 THR A N 1
ATOM 1927 C CA . THR A 1 256 ? -10.153 -6.402 11.613 1.00 94.75 256 THR A CA 1
ATOM 1928 C C . THR A 1 256 ? -11.243 -5.565 10.956 1.00 94.75 256 THR A C 1
ATOM 1930 O O . THR A 1 256 ? -12.351 -5.487 11.475 1.00 94.75 256 THR A O 1
ATOM 1933 N N . ASP A 1 257 ? -10.923 -4.903 9.848 1.00 93.31 257 ASP A N 1
ATOM 1934 C CA . ASP A 1 257 ? -11.819 -4.026 9.104 1.00 93.31 257 ASP A CA 1
ATOM 1935 C C . ASP A 1 257 ? -11.882 -4.423 7.629 1.00 93.31 257 ASP A C 1
ATOM 1937 O O . ASP A 1 257 ? -11.091 -5.232 7.126 1.00 93.31 257 ASP A O 1
ATOM 1941 N N . TYR A 1 258 ? -12.881 -3.865 6.951 1.00 94.44 258 TYR A N 1
ATOM 1942 C CA . TYR A 1 258 ? -13.141 -4.132 5.548 1.00 94.44 258 TYR A CA 1
ATOM 1943 C C . TYR A 1 258 ? -11.965 -3.708 4.663 1.00 94.44 258 TYR A C 1
ATOM 1945 O O . TYR A 1 258 ? -11.614 -4.435 3.737 1.00 94.44 258 TYR A O 1
ATOM 1953 N N . THR A 1 259 ? -11.353 -2.549 4.922 1.00 94.00 259 THR A N 1
ATOM 1954 C CA . THR A 1 259 ? -10.379 -1.936 4.010 1.00 94.00 259 THR A CA 1
ATOM 1955 C C . THR A 1 259 ? -9.084 -2.742 3.961 1.00 94.00 259 THR A C 1
ATOM 1957 O O . THR A 1 259 ? -8.666 -3.168 2.880 1.00 9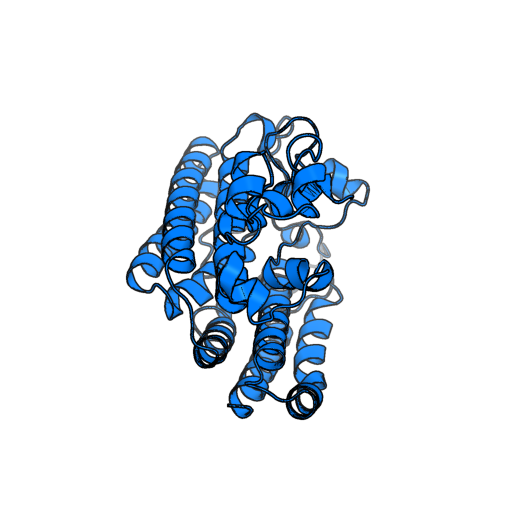4.00 259 THR A O 1
ATOM 1960 N N . GLY A 1 260 ? -8.521 -3.084 5.126 1.00 95.94 260 GLY A N 1
ATOM 1961 C CA . GLY A 1 260 ? -7.355 -3.962 5.221 1.00 95.94 260 GLY A CA 1
ATOM 1962 C C . GLY A 1 260 ? -7.617 -5.352 4.639 1.00 95.94 260 GLY A C 1
ATOM 1963 O O . GLY A 1 260 ? -6.752 -5.931 3.980 1.00 95.94 260 GLY A O 1
ATOM 1964 N N . SER A 1 261 ? -8.831 -5.872 4.820 1.00 97.44 261 SER A N 1
ATOM 1965 C CA . SER A 1 261 ? -9.241 -7.186 4.313 1.00 97.44 261 SER A CA 1
ATOM 1966 C C . SER A 1 261 ? -9.407 -7.208 2.793 1.00 97.44 261 SER A C 1
ATOM 1968 O O . SER A 1 261 ? -8.882 -8.094 2.118 1.00 97.44 261 SER A O 1
ATOM 1970 N N . ALA A 1 262 ? -10.066 -6.196 2.228 1.00 96.81 262 ALA A N 1
ATOM 1971 C CA . ALA A 1 262 ? -10.200 -6.033 0.786 1.00 96.81 262 ALA A CA 1
ATOM 1972 C C . ALA A 1 262 ? -8.823 -5.907 0.119 1.00 96.81 262 ALA A C 1
ATOM 1974 O O . ALA A 1 262 ? -8.559 -6.575 -0.881 1.00 96.81 262 ALA A O 1
ATOM 1975 N N . GLN A 1 263 ? -7.912 -5.131 0.714 1.00 97.56 263 GLN A N 1
ATOM 1976 C CA . GLN A 1 263 ? -6.536 -5.025 0.230 1.00 97.56 263 GLN A CA 1
ATOM 1977 C C . GLN A 1 263 ? -5.794 -6.367 0.300 1.00 97.56 263 GLN A C 1
ATOM 1979 O O . GLN A 1 263 ? -5.102 -6.729 -0.649 1.00 97.56 263 GLN A O 1
ATOM 1984 N N . ALA A 1 264 ? -5.966 -7.143 1.374 1.00 98.38 264 ALA A N 1
ATOM 1985 C CA . ALA A 1 264 ? -5.302 -8.435 1.529 1.00 98.38 264 ALA A CA 1
ATOM 1986 C C . ALA A 1 264 ? -5.719 -9.460 0.460 1.00 98.38 264 ALA A C 1
ATOM 1988 O O . ALA A 1 264 ? -4.859 -10.144 -0.095 1.00 98.38 264 ALA A O 1
ATOM 1989 N N . VAL A 1 265 ? -7.013 -9.568 0.132 1.00 98.12 265 VAL A N 1
ATOM 1990 C CA . VAL A 1 265 ? -7.451 -10.488 -0.936 1.00 98.12 265 VAL A CA 1
ATOM 1991 C C . VAL A 1 265 ? -7.022 -10.002 -2.322 1.00 98.12 265 VAL A C 1
ATOM 1993 O O . VAL A 1 265 ? -6.588 -10.822 -3.130 1.00 98.12 265 VAL A O 1
ATOM 1996 N N . MET A 1 266 ? -7.055 -8.687 -2.579 1.00 97.38 266 MET A N 1
ATOM 1997 C CA . MET A 1 266 ? -6.527 -8.118 -3.826 1.00 97.38 266 MET A CA 1
ATOM 1998 C C . MET A 1 266 ? -5.031 -8.391 -3.987 1.00 97.38 266 MET A C 1
ATOM 2000 O O . MET A 1 266 ? -4.601 -8.768 -5.076 1.00 97.38 266 MET A O 1
ATOM 2004 N N . ALA A 1 267 ? -4.248 -8.266 -2.914 1.00 97.75 267 ALA A N 1
ATOM 2005 C CA . ALA A 1 267 ? -2.829 -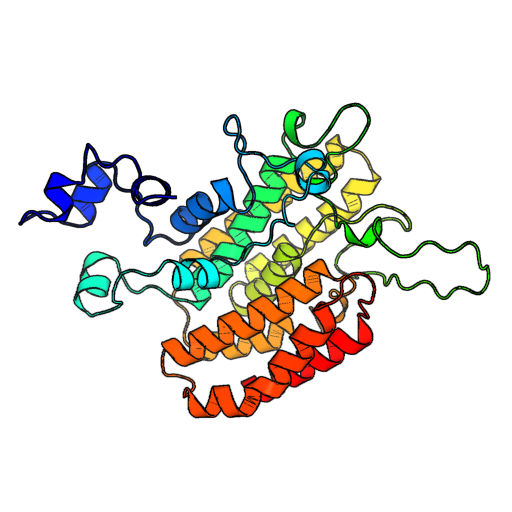8.591 -2.920 1.00 97.75 267 ALA A CA 1
ATOM 2006 C C . ALA A 1 267 ? -2.588 -10.075 -3.234 1.00 97.75 267 ALA A C 1
ATOM 2008 O O . ALA A 1 267 ? -1.783 -10.395 -4.105 1.00 97.75 267 ALA A O 1
ATOM 2009 N N . VAL A 1 268 ? -3.321 -10.989 -2.586 1.00 97.81 268 VAL A N 1
ATOM 2010 C CA . VAL A 1 268 ? -3.196 -12.434 -2.842 1.00 97.81 268 VAL A CA 1
ATOM 2011 C C . VAL A 1 268 ? -3.551 -12.796 -4.291 1.00 97.81 268 VAL A C 1
ATOM 2013 O O . VAL A 1 268 ? -2.809 -13.556 -4.912 1.00 97.81 268 VAL A O 1
ATOM 2016 N N . ASP A 1 269 ? -4.634 -12.246 -4.855 1.00 96.88 269 ASP A N 1
ATOM 2017 C CA . ASP A 1 269 ? -5.000 -12.493 -6.261 1.00 96.88 269 ASP A CA 1
ATOM 2018 C C . ASP A 1 269 ? -3.965 -11.883 -7.224 1.00 96.88 269 ASP A C 1
ATOM 2020 O O . ASP A 1 269 ? -3.527 -12.529 -8.174 1.00 96.88 269 ASP A O 1
ATOM 2024 N N . THR A 1 270 ? -3.490 -10.664 -6.949 1.00 95.69 270 THR A N 1
ATOM 2025 C CA . THR A 1 270 ? -2.450 -9.999 -7.755 1.00 95.69 270 THR A CA 1
ATOM 2026 C C . THR A 1 270 ? -1.165 -10.828 -7.796 1.00 95.69 270 THR A C 1
ATOM 2028 O O . THR A 1 270 ? -0.626 -11.083 -8.874 1.00 95.69 270 THR A O 1
ATOM 2031 N N . LEU A 1 271 ? -0.710 -11.327 -6.645 1.00 95.94 271 LEU A N 1
ATOM 2032 C CA . LEU A 1 271 ? 0.491 -12.156 -6.549 1.00 95.94 271 LEU A CA 1
ATOM 2033 C C . LEU A 1 271 ? 0.308 -13.540 -7.195 1.00 95.94 271 LEU A C 1
ATOM 2035 O O . LEU A 1 271 ? 1.249 -14.054 -7.800 1.00 95.94 271 LEU A O 1
ATOM 2039 N N . LEU A 1 272 ? -0.892 -14.133 -7.153 1.00 95.88 272 LEU A N 1
ATOM 2040 C CA . LEU A 1 272 ? -1.178 -15.342 -7.933 1.00 95.88 272 LEU A CA 1
ATOM 2041 C C . LEU A 1 272 ? -1.106 -15.066 -9.441 1.00 95.88 272 LEU A C 1
ATOM 2043 O O . LEU A 1 272 ? -0.506 -15.840 -10.185 1.00 95.88 272 LEU A O 1
ATOM 2047 N N . ASN A 1 273 ? -1.686 -13.962 -9.908 1.00 93.56 273 ASN A N 1
ATOM 2048 C CA . ASN A 1 273 ? -1.633 -13.598 -11.324 1.00 93.56 273 ASN A CA 1
ATOM 2049 C C . ASN A 1 273 ? -0.198 -13.294 -11.784 1.00 93.56 273 ASN A C 1
ATOM 2051 O O . ASN A 1 273 ? 0.152 -13.594 -12.927 1.00 93.56 273 ASN A O 1
ATOM 2055 N N . ALA A 1 274 ? 0.654 -12.765 -10.899 1.00 92.31 274 ALA A N 1
ATOM 2056 C CA . ALA A 1 274 ? 2.090 -12.653 -11.139 1.00 92.31 274 ALA A CA 1
ATOM 2057 C C . ALA A 1 274 ? 2.752 -14.031 -11.322 1.00 92.31 274 ALA A C 1
ATOM 2059 O O . ALA A 1 274 ? 3.423 -14.251 -12.329 1.00 92.31 274 ALA A O 1
ATOM 2060 N N . LEU A 1 275 ? 2.484 -14.990 -10.425 1.00 94.25 275 LEU A N 1
ATOM 2061 C CA . LEU A 1 275 ? 2.980 -16.369 -10.544 1.00 94.25 275 LEU A CA 1
ATOM 2062 C C . LEU A 1 275 ? 2.558 -17.037 -11.864 1.00 94.25 275 LEU A C 1
ATOM 2064 O O . LEU A 1 275 ? 3.346 -17.778 -12.457 1.00 94.25 275 LEU A O 1
ATOM 2068 N N . VAL A 1 276 ? 1.335 -16.771 -12.336 1.00 93.94 276 VAL A N 1
ATOM 2069 C CA . VAL A 1 276 ? 0.841 -17.273 -13.629 1.00 93.94 276 VAL A CA 1
ATOM 2070 C C . VAL A 1 276 ? 1.567 -16.614 -14.798 1.00 93.94 276 VAL A C 1
ATOM 2072 O O . VAL A 1 276 ? 2.061 -17.303 -15.691 1.00 93.94 276 VAL A O 1
ATOM 2075 N N . ARG A 1 277 ? 1.674 -15.282 -14.786 1.00 88.69 277 ARG A N 1
ATOM 2076 C CA . ARG A 1 277 ? 2.346 -14.499 -15.833 1.00 88.69 277 ARG A CA 1
ATOM 2077 C C . ARG A 1 277 ? 3.816 -14.879 -15.994 1.00 88.69 277 ARG A C 1
ATOM 2079 O O . ARG A 1 277 ? 4.331 -14.888 -17.106 1.00 88.69 277 ARG A O 1
ATOM 2086 N N . GLU A 1 278 ? 4.479 -15.215 -14.896 1.00 87.44 278 GLU A N 1
ATOM 2087 C CA . GLU A 1 278 ? 5.889 -15.610 -14.876 1.00 87.44 278 GLU A CA 1
ATOM 2088 C C . GLU A 1 278 ? 6.091 -17.120 -15.108 1.00 87.44 278 GLU A C 1
ATOM 2090 O O . GLU A 1 278 ? 7.202 -17.631 -14.961 1.00 87.44 278 GLU A O 1
ATOM 2095 N N . GLY A 1 279 ? 5.025 -17.850 -15.462 1.00 90.31 279 GLY A N 1
ATOM 2096 C CA . GLY A 1 279 ? 5.068 -19.269 -15.819 1.00 90.31 279 GLY A CA 1
ATOM 2097 C C . GLY A 1 279 ? 5.337 -20.215 -14.647 1.00 90.31 279 GLY A C 1
ATOM 2098 O O . GLY A 1 279 ? 5.607 -21.396 -14.862 1.00 90.31 279 GLY A O 1
ATOM 2099 N N . ARG A 1 280 ? 5.277 -19.723 -13.403 1.00 93.81 280 ARG A N 1
ATOM 2100 C CA . ARG A 1 280 ? 5.505 -20.539 -12.203 1.00 93.81 280 ARG A CA 1
ATOM 2101 C C . ARG A 1 280 ? 4.272 -21.357 -11.819 1.00 93.81 280 ARG A C 1
ATOM 2103 O O . ARG A 1 280 ? 4.414 -22.462 -11.300 1.00 93.81 280 ARG A O 1
ATOM 2110 N N . VAL A 1 281 ? 3.084 -20.837 -12.113 1.00 95.75 281 VAL A N 1
ATOM 2111 C CA . VAL A 1 281 ? 1.793 -21.525 -11.983 1.00 95.75 281 VAL A CA 1
ATOM 2112 C C . VAL A 1 281 ? 1.122 -21.558 -13.356 1.00 95.75 281 VAL A C 1
ATOM 2114 O O . VAL A 1 281 ? 1.151 -20.577 -14.092 1.00 95.75 281 VAL A O 1
ATOM 2117 N N . THR A 1 282 ? 0.511 -22.678 -13.738 1.00 96.31 282 THR A N 1
ATOM 2118 C CA . THR A 1 282 ? -0.222 -22.749 -15.013 1.00 96.31 282 THR A CA 1
ATOM 2119 C C . THR A 1 282 ? -1.601 -22.099 -14.889 1.00 96.31 282 THR A C 1
ATOM 2121 O O . THR A 1 282 ? -2.203 -22.089 -13.815 1.00 96.31 282 THR A O 1
ATOM 2124 N N . VAL A 1 283 ? -2.159 -21.621 -16.007 1.00 96.19 283 VAL A N 1
ATOM 2125 C CA . VAL A 1 283 ? -3.537 -21.088 -16.046 1.00 96.19 283 VAL A CA 1
ATOM 2126 C C . VAL A 1 283 ? -4.548 -22.116 -15.517 1.00 96.19 283 VAL A C 1
ATOM 2128 O O . VAL A 1 283 ? -5.448 -21.760 -14.761 1.00 96.19 283 VAL A O 1
ATOM 2131 N N . GLY A 1 284 ? -4.372 -23.400 -15.853 1.00 96.81 284 GLY A N 1
ATOM 2132 C CA . GLY A 1 284 ? -5.237 -24.484 -15.371 1.00 96.81 284 GLY A CA 1
ATOM 2133 C C . GLY A 1 284 ? -5.140 -24.714 -13.860 1.00 96.81 284 GLY A C 1
ATOM 2134 O O . GLY A 1 284 ? -6.164 -24.873 -13.199 1.00 96.81 284 GLY A O 1
ATOM 2135 N N . ALA A 1 285 ? -3.931 -24.669 -13.293 1.00 96.19 285 ALA A N 1
ATOM 2136 C CA . ALA A 1 285 ? -3.727 -24.791 -11.851 1.00 96.19 285 ALA A CA 1
ATOM 2137 C C . ALA A 1 285 ? -4.356 -23.615 -11.084 1.00 96.19 285 ALA A C 1
ATOM 2139 O O . ALA A 1 285 ? -5.076 -23.826 -10.109 1.00 96.19 285 ALA A O 1
ATOM 2140 N N . ALA A 1 286 ? -4.161 -22.384 -11.570 1.00 95.81 286 ALA A N 1
ATOM 2141 C CA . ALA A 1 286 ? -4.793 -21.196 -10.998 1.00 95.81 286 ALA A CA 1
ATOM 2142 C C . ALA A 1 286 ? -6.330 -21.252 -11.094 1.00 95.81 286 ALA A C 1
ATOM 2144 O O . ALA A 1 286 ? -7.024 -20.920 -10.132 1.00 95.81 286 ALA A O 1
ATOM 2145 N N . ALA A 1 287 ? -6.877 -21.733 -12.217 1.00 96.25 287 ALA A N 1
ATOM 2146 C CA . ALA A 1 287 ? -8.315 -21.943 -12.373 1.00 96.25 287 ALA A CA 1
ATOM 2147 C C . ALA A 1 287 ? -8.863 -22.963 -11.356 1.00 96.25 287 ALA A C 1
ATOM 2149 O O . ALA A 1 287 ? -9.926 -22.735 -10.775 1.00 96.25 287 ALA A O 1
ATOM 2150 N N . GLY A 1 288 ? -8.112 -24.034 -11.073 1.00 95.75 288 GLY A N 1
ATOM 2151 C CA . GLY A 1 288 ? -8.483 -25.071 -10.103 1.00 95.75 288 GLY A CA 1
ATOM 2152 C C . GLY A 1 288 ? -8.657 -24.573 -8.662 1.00 95.75 288 GLY A C 1
ATOM 2153 O O . GLY A 1 288 ? -9.405 -25.177 -7.894 1.00 95.75 288 GLY A O 1
ATOM 2154 N N . ILE A 1 289 ? -8.028 -23.450 -8.300 1.00 96.25 289 ILE A N 1
ATOM 2155 C CA . ILE A 1 289 ? -8.137 -22.838 -6.964 1.00 96.25 289 ILE A CA 1
ATOM 2156 C C . ILE A 1 289 ? -8.964 -21.541 -6.946 1.00 96.25 289 ILE A C 1
ATOM 2158 O O . ILE A 1 289 ? -9.060 -20.873 -5.911 1.00 96.25 289 ILE A O 1
ATOM 2162 N N . ARG A 1 290 ? -9.574 -21.146 -8.074 1.00 96.69 290 ARG A N 1
ATOM 2163 C CA . ARG A 1 290 ? -10.262 -19.848 -8.184 1.00 96.69 290 ARG A CA 1
ATOM 2164 C C . ARG A 1 290 ? -11.446 -19.728 -7.227 1.00 96.69 290 ARG A C 1
ATOM 2166 O O . ARG A 1 290 ? -11.698 -18.648 -6.696 1.00 96.69 290 ARG A O 1
ATOM 2173 N N . ALA A 1 291 ? -12.147 -20.827 -6.949 1.00 97.25 291 ALA A N 1
ATOM 2174 C CA . ALA A 1 291 ? -13.279 -20.838 -6.020 1.00 97.25 291 ALA A CA 1
ATOM 2175 C C . ALA A 1 291 ? -12.879 -20.421 -4.589 1.00 97.25 291 ALA A C 1
ATOM 2177 O O . ALA A 1 291 ? -13.668 -19.828 -3.858 1.00 97.25 291 ALA A O 1
ATOM 2178 N N . GLN A 1 292 ? -11.646 -20.702 -4.176 1.00 97.25 292 GLN A N 1
ATOM 2179 C CA . GLN A 1 292 ? -11.097 -20.385 -2.864 1.00 97.25 292 GLN A CA 1
ATOM 2180 C C . GLN A 1 292 ? -10.836 -18.881 -2.745 1.00 97.25 292 GLN A C 1
ATOM 2182 O O . GLN A 1 292 ? -11.205 -18.275 -1.743 1.00 97.25 292 GLN A O 1
ATOM 2187 N N . ILE A 1 293 ? -10.278 -18.274 -3.794 1.00 97.19 293 ILE A N 1
ATOM 2188 C CA . ILE A 1 293 ? -10.058 -16.823 -3.881 1.00 97.19 293 ILE A CA 1
ATOM 2189 C C . ILE A 1 293 ? -11.395 -16.085 -3.963 1.00 97.19 293 ILE A C 1
ATOM 2191 O O . ILE A 1 293 ? -11.619 -15.125 -3.230 1.00 97.19 293 ILE A O 1
ATOM 2195 N N . ASN A 1 294 ? -12.333 -16.580 -4.775 1.00 98.06 294 ASN A N 1
ATOM 2196 C CA . ASN A 1 294 ? -13.668 -15.995 -4.882 1.00 98.06 294 ASN A CA 1
ATOM 2197 C C . ASN A 1 294 ? -14.409 -16.008 -3.537 1.00 98.06 294 ASN A C 1
ATOM 2199 O O . ASN A 1 294 ? -15.102 -15.046 -3.226 1.00 98.06 294 ASN A O 1
ATOM 2203 N N . ARG A 1 295 ? -14.233 -17.041 -2.698 1.00 98.06 295 ARG A N 1
ATOM 2204 C CA . ARG A 1 295 ? -14.781 -17.043 -1.329 1.00 98.06 295 ARG A CA 1
ATOM 2205 C C . ARG A 1 295 ? -14.219 -15.908 -0.470 1.00 98.06 295 ARG A C 1
ATOM 2207 O O . ARG A 1 295 ? -14.977 -15.304 0.283 1.00 98.06 295 ARG A O 1
ATOM 2214 N N . ALA A 1 296 ? -12.929 -15.596 -0.595 1.00 97.94 296 ALA A N 1
ATOM 2215 C CA . ALA A 1 296 ? -12.334 -14.454 0.097 1.00 97.94 296 ALA A CA 1
ATOM 2216 C C . ALA A 1 296 ? -12.880 -13.116 -0.435 1.00 97.94 296 ALA A C 1
ATOM 2218 O O . ALA A 1 296 ? -13.192 -12.242 0.366 1.00 97.94 296 ALA A O 1
ATOM 2219 N N . TYR A 1 297 ? -13.094 -12.981 -1.751 1.00 97.81 297 TYR A N 1
ATOM 2220 C CA . TYR A 1 297 ? -13.750 -11.800 -2.332 1.00 97.81 297 TYR A CA 1
ATOM 2221 C C . TYR A 1 297 ? -15.209 -11.643 -1.898 1.00 97.81 297 TYR A C 1
ATOM 2223 O O . TYR A 1 297 ? -15.640 -10.536 -1.591 1.00 97.81 297 TYR A O 1
ATOM 2231 N N . VAL A 1 298 ? -15.973 -12.736 -1.818 1.00 97.94 298 VAL A N 1
ATOM 2232 C CA . VAL A 1 298 ? -17.357 -12.703 -1.318 1.00 97.94 298 VAL A CA 1
ATOM 2233 C C . VAL A 1 298 ? -17.400 -12.175 0.117 1.00 97.94 298 VAL A C 1
ATOM 2235 O O . VAL A 1 298 ? -18.270 -11.363 0.434 1.00 97.94 298 VAL A O 1
ATOM 2238 N N . ALA A 1 299 ? -16.433 -12.547 0.961 1.00 97.31 299 ALA A N 1
ATOM 2239 C CA . ALA A 1 299 ? -16.335 -12.054 2.335 1.00 97.31 299 ALA A CA 1
ATOM 2240 C C . ALA A 1 299 ? -16.033 -10.542 2.445 1.00 97.31 299 ALA A C 1
ATOM 2242 O O . ALA A 1 299 ? -16.216 -9.970 3.516 1.00 97.31 299 ALA A O 1
ATOM 2243 N N . VAL A 1 300 ? -15.630 -9.886 1.350 1.00 95.69 300 VAL A N 1
ATOM 2244 C CA . VAL A 1 300 ? -15.446 -8.424 1.238 1.00 95.69 300 VAL A CA 1
ATOM 2245 C C . VAL A 1 300 ? -16.305 -7.821 0.118 1.00 95.69 300 VAL A C 1
ATOM 2247 O O . VAL A 1 300 ? -15.942 -6.817 -0.481 1.00 95.69 300 VAL A O 1
ATOM 2250 N N . SER A 1 301 ? -17.449 -8.430 -0.204 1.00 94.06 301 SER A N 1
ATOM 2251 C CA . SER A 1 301 ? -18.351 -7.909 -1.248 1.00 94.06 301 SER A CA 1
ATOM 2252 C C . SER A 1 301 ? -19.353 -6.872 -0.732 1.00 94.06 301 SER A C 1
ATOM 2254 O O . SER A 1 301 ? -19.843 -6.050 -1.503 1.00 94.06 301 SER A O 1
ATOM 2256 N N . ALA A 1 302 ? -19.647 -6.911 0.568 1.00 90.81 302 ALA A N 1
ATOM 2257 C CA . ALA A 1 302 ? -20.650 -6.092 1.235 1.00 90.81 302 ALA A CA 1
ATOM 2258 C C . ALA A 1 302 ? -20.028 -5.467 2.495 1.00 90.81 302 ALA A C 1
ATOM 2260 O O . ALA A 1 302 ? -19.999 -6.119 3.546 1.00 90.81 302 ALA A O 1
ATOM 2261 N N . PRO A 1 303 ? -19.467 -4.247 2.404 1.00 88.00 303 PRO A N 1
ATOM 2262 C CA . PRO A 1 303 ? -18.751 -3.634 3.518 1.00 88.00 303 PRO A CA 1
ATOM 2263 C C . PRO A 1 303 ? -19.603 -3.462 4.782 1.00 88.00 303 PRO A C 1
ATOM 2265 O O . PRO A 1 303 ? -19.103 -3.584 5.896 1.00 88.00 303 PRO A O 1
ATOM 2268 N N . GLU A 1 304 ? -20.908 -3.246 4.621 1.00 85.12 304 GLU A N 1
ATOM 2269 C CA . GLU A 1 304 ? -21.874 -3.089 5.708 1.00 85.12 304 GLU A CA 1
ATOM 2270 C C . GLU A 1 304 ? -22.177 -4.397 6.458 1.00 85.12 304 GLU A C 1
ATOM 2272 O O . GLU A 1 304 ? -22.721 -4.366 7.562 1.00 85.12 304 GLU A O 1
ATOM 2277 N N . LYS A 1 305 ? -21.805 -5.544 5.875 1.00 87.44 305 LYS A N 1
ATOM 2278 C CA . LYS A 1 305 ? -21.962 -6.894 6.445 1.00 87.44 305 LYS A CA 1
ATOM 2279 C C . LYS A 1 305 ? -20.621 -7.577 6.701 1.00 87.44 305 LYS A C 1
ATOM 2281 O O . LYS A 1 305 ? -20.586 -8.792 6.893 1.00 87.44 305 LYS A O 1
ATOM 2286 N N . PHE A 1 306 ? -19.524 -6.823 6.652 1.00 92.38 306 PHE A N 1
ATOM 2287 C CA . PHE A 1 306 ? -18.188 -7.378 6.785 1.00 92.38 306 PHE A CA 1
ATOM 2288 C C . PHE A 1 306 ? -18.014 -8.099 8.133 1.00 92.38 306 PHE A C 1
ATOM 2290 O O . PHE A 1 306 ? -18.276 -7.531 9.193 1.00 92.38 306 PHE A O 1
ATOM 2297 N N . ASP A 1 307 ? -17.546 -9.348 8.072 1.00 93.44 307 ASP A N 1
ATOM 2298 C CA . ASP A 1 307 ? -17.229 -10.177 9.234 1.00 93.44 307 ASP A CA 1
ATOM 2299 C C . ASP A 1 307 ? -15.741 -10.585 9.202 1.00 93.44 307 ASP A C 1
ATOM 2301 O O . ASP A 1 307 ? -15.339 -11.397 8.354 1.00 93.44 307 ASP A O 1
ATOM 2305 N N . PRO A 1 308 ? -14.906 -10.065 10.125 1.00 94.88 308 PRO A N 1
ATOM 2306 C CA . PRO A 1 308 ? -13.472 -10.348 10.140 1.00 94.88 308 PRO A CA 1
ATOM 2307 C C . PRO A 1 308 ? -13.153 -11.838 10.303 1.00 94.88 308 PRO A C 1
ATOM 2309 O O . PRO A 1 308 ? -12.176 -12.339 9.744 1.00 94.88 308 PRO A O 1
ATOM 2312 N N . GLY A 1 309 ? -13.946 -12.580 11.084 1.00 95.94 309 GLY A N 1
ATOM 2313 C CA . GLY A 1 309 ? -13.752 -14.017 11.302 1.00 95.94 309 GLY A CA 1
ATOM 2314 C C . GLY A 1 309 ? -13.871 -14.824 10.007 1.00 95.94 309 GLY A C 1
ATOM 2315 O O . GLY A 1 309 ? -12.941 -15.546 9.630 1.00 95.94 309 GLY A O 1
ATOM 2316 N N . SER A 1 310 ? -14.985 -14.648 9.298 1.00 96.62 310 SER A N 1
ATOM 2317 C CA . SER A 1 310 ? -15.276 -15.305 8.021 1.00 96.62 310 SER A CA 1
ATOM 2318 C C . SER A 1 310 ? -14.251 -14.942 6.953 1.00 96.62 310 SER A C 1
ATOM 2320 O O . SER A 1 310 ? -13.756 -15.827 6.249 1.00 96.62 310 SER A O 1
ATOM 2322 N N . PHE A 1 311 ? -13.871 -13.662 6.865 1.00 98.19 311 PHE A N 1
ATOM 2323 C CA . PHE A 1 311 ? -12.849 -13.224 5.921 1.00 98.19 311 PHE A CA 1
ATOM 2324 C C . PHE A 1 311 ? -11.488 -13.876 6.193 1.00 98.19 311 PHE A C 1
ATOM 2326 O O . PHE A 1 311 ? -10.905 -14.473 5.287 1.00 98.19 311 PHE A O 1
ATOM 2333 N N . ARG A 1 312 ? -10.991 -13.832 7.438 1.00 98.44 312 ARG A N 1
ATOM 2334 C CA . ARG A 1 312 ? -9.693 -14.429 7.809 1.00 98.44 312 ARG A CA 1
ATOM 2335 C C . ARG A 1 312 ? -9.652 -15.931 7.511 1.00 98.44 312 ARG A C 1
ATOM 2337 O O . ARG A 1 312 ? -8.641 -16.434 7.015 1.00 98.44 312 ARG A O 1
ATOM 2344 N N . ALA A 1 313 ? -10.754 -16.645 7.750 1.00 98.38 313 ALA A N 1
ATOM 2345 C CA . ALA A 1 313 ? -10.877 -18.059 7.399 1.00 98.38 313 ALA A CA 1
ATOM 2346 C C . ALA A 1 313 ? -10.808 -18.292 5.876 1.00 98.38 313 ALA A C 1
ATOM 2348 O O . ALA A 1 313 ? -10.078 -19.181 5.419 1.00 98.38 313 ALA A O 1
ATOM 2349 N N . ALA A 1 314 ? -11.526 -17.483 5.090 1.00 98.50 314 ALA A N 1
ATOM 2350 C CA . ALA A 1 314 ? -11.536 -17.568 3.632 1.00 98.50 314 ALA A CA 1
ATOM 2351 C C . ALA A 1 314 ? -10.167 -17.226 3.017 1.00 98.50 314 ALA A C 1
ATOM 2353 O O . ALA A 1 314 ? -9.659 -18.001 2.203 1.00 98.50 314 ALA A O 1
ATOM 2354 N N . LEU A 1 315 ? -9.527 -16.138 3.461 1.00 98.69 315 LEU A N 1
ATOM 2355 C CA . LEU A 1 315 ? -8.187 -15.734 3.024 1.00 98.69 315 LEU A CA 1
ATOM 2356 C C . LEU A 1 315 ? -7.150 -16.822 3.328 1.00 98.69 315 LEU A C 1
ATOM 2358 O O . LEU A 1 315 ? -6.372 -17.201 2.454 1.00 98.69 315 LEU A O 1
ATOM 2362 N N . GLY A 1 316 ? -7.184 -17.395 4.537 1.00 98.31 316 GLY A N 1
ATOM 2363 C CA . GLY A 1 316 ? -6.306 -18.505 4.902 1.00 98.31 316 GLY A CA 1
ATOM 2364 C C . GLY A 1 316 ? -6.519 -19.748 4.030 1.00 98.31 316 GLY A C 1
ATOM 2365 O O . GLY A 1 316 ? -5.556 -20.431 3.684 1.00 98.31 316 GLY A O 1
ATOM 2366 N N . SER A 1 317 ? -7.764 -20.048 3.639 1.00 98.12 317 SER A N 1
ATOM 2367 C CA . SER A 1 317 ? -8.053 -21.140 2.698 1.00 98.12 317 SER A CA 1
ATOM 2368 C C . SER A 1 317 ? -7.508 -20.862 1.298 1.00 98.12 317 SER A C 1
ATOM 2370 O O . SER A 1 317 ? -7.015 -21.792 0.657 1.00 98.12 317 SER A O 1
ATOM 2372 N N . ALA A 1 318 ? -7.606 -19.620 0.819 1.00 98.31 318 ALA A N 1
ATOM 2373 C CA . ALA A 1 318 ? -7.053 -19.213 -0.468 1.00 98.31 318 ALA A CA 1
ATOM 2374 C C . ALA A 1 318 ? -5.524 -19.343 -0.472 1.00 98.31 318 ALA A C 1
ATOM 2376 O O . ALA A 1 318 ? -4.981 -20.034 -1.331 1.00 98.31 318 ALA A O 1
ATOM 2377 N N . ALA A 1 319 ? -4.845 -18.792 0.539 1.00 97.94 319 ALA A N 1
ATOM 2378 C CA . ALA A 1 319 ? -3.388 -18.847 0.653 1.00 97.94 319 ALA A CA 1
ATOM 2379 C C . ALA A 1 319 ? -2.845 -20.285 0.696 1.00 97.94 319 ALA A C 1
ATOM 2381 O O . ALA A 1 319 ? -1.941 -20.606 -0.068 1.00 97.94 319 ALA A O 1
ATOM 2382 N N . ARG A 1 320 ? -3.448 -21.184 1.493 1.00 98.06 320 ARG A N 1
ATOM 2383 C CA . ARG A 1 320 ? -3.057 -22.611 1.523 1.00 98.06 320 ARG A CA 1
ATOM 2384 C C . ARG A 1 320 ? -3.245 -23.314 0.179 1.00 98.06 320 ARG A C 1
ATOM 2386 O O . ARG A 1 320 ? -2.484 -24.209 -0.163 1.00 98.06 320 ARG A O 1
ATOM 2393 N N . SER A 1 321 ? -4.275 -22.931 -0.575 1.00 97.88 321 SER A N 1
ATOM 2394 C CA . SER A 1 321 ? -4.538 -23.534 -1.886 1.00 97.88 321 SER A CA 1
ATOM 2395 C C . SER A 1 321 ? -3.546 -23.049 -2.934 1.00 97.88 321 SER A C 1
ATOM 2397 O O . SER A 1 321 ? -3.166 -23.829 -3.794 1.00 97.88 321 SER A O 1
ATOM 2399 N N . ILE A 1 322 ? -3.099 -21.792 -2.836 1.00 97.12 322 ILE A N 1
ATOM 2400 C CA . ILE A 1 322 ? -2.001 -21.269 -3.653 1.00 97.12 322 ILE A CA 1
ATOM 2401 C C . ILE A 1 322 ? -0.693 -21.966 -3.279 1.00 97.12 322 ILE A C 1
ATOM 2403 O O . ILE A 1 322 ? 0.011 -22.427 -4.164 1.00 97.12 322 ILE A O 1
ATOM 2407 N N . GLU A 1 323 ? -0.385 -22.098 -1.988 1.00 95.62 323 GLU A N 1
ATOM 2408 C CA . GLU A 1 323 ? 0.823 -22.785 -1.512 1.00 95.62 323 GLU A CA 1
ATOM 2409 C C . GLU A 1 323 ? 0.923 -24.229 -2.031 1.00 95.62 323 GLU A C 1
ATOM 2411 O O . GLU A 1 323 ? 2.004 -24.669 -2.407 1.00 95.62 323 GLU A O 1
ATOM 2416 N N . ALA A 1 324 ? -0.205 -24.936 -2.147 1.00 96.50 324 ALA A N 1
ATOM 2417 C CA . ALA A 1 324 ? -0.264 -26.283 -2.715 1.00 96.50 324 ALA A CA 1
ATOM 2418 C C . ALA A 1 324 ? 0.060 -26.364 -4.225 1.00 96.50 324 ALA A C 1
ATOM 2420 O O . ALA A 1 324 ? 0.160 -27.468 -4.755 1.00 96.50 324 ALA A O 1
ATOM 2421 N N . LEU A 1 325 ? 0.196 -25.228 -4.923 1.00 94.69 325 LEU A N 1
ATOM 2422 C CA . LEU A 1 325 ? 0.603 -25.162 -6.335 1.00 94.69 325 LEU A CA 1
ATOM 2423 C C . LEU A 1 325 ? 2.120 -25.039 -6.533 1.00 94.69 325 LEU A C 1
ATOM 2425 O O . LEU A 1 325 ? 2.567 -25.000 -7.682 1.00 94.69 325 LEU A O 1
ATOM 2429 N N . ARG A 1 326 ? 2.884 -24.893 -5.446 1.00 88.94 326 ARG A N 1
ATOM 2430 C CA . ARG A 1 326 ? 4.345 -24.812 -5.484 1.00 88.94 326 ARG A CA 1
ATOM 2431 C C . ARG A 1 326 ? 4.961 -26.132 -5.940 1.00 88.94 326 ARG A C 1
ATOM 2433 O O . ARG A 1 326 ? 5.863 -26.059 -6.805 1.00 88.94 326 ARG A O 1
#

Sequence (326 aa):
MGCESCHGPASGWLSSHYAMPATHASNVAAGMIPLEKPQVRASVCLDCHFGSDKPGQFVTHSMMAAGHPRVSFELDLFSSLQAHYNLDADYVKRKGRLDSLQLWAVGQAEAVKRSTRLFTNASLATEGMFPQFYFYDCHSCHRQITDNPAAKRTFETNPGRPIPFGNPPYNDENMIMLSAVASTLAPGQAARYDAAAKAFHAAMAQGRPQAAEAARALSFAAGTLSDALAARHYSNDTAFQVIAAIAGKAITPRLTDYTGSAQAVMAVDTLLNALVREGRVTVGAAAGIRAQINRAYVAVSAPEKFDPGSFRAALGSAARSIEALR

Organism: NCBI:txid1088721

Foldseek 3Di:
DDPCLQQNDCPQQVVLVPDPPRAPVNSVVSPTQLCLQLLSVLVSVCCALQNAPPPPSHDFVVVVVVPDDQRDWFQLVVCVVPDPDDQDPVCCVRRNGRASVLNRLLNLLSNLLRLLVQCLDPVRQDDPPGGRCSQFDPLLPPADDDPPPPDDDLFDDAPLQPADPPDTHGLCLSVLLNLLLCVLQPVVLSVQLSVLSRQLNHQVNVDSVSNSVSSVSNSVSSVVSSVSSSVDHDDLVSLLSSLCSCLDPVRLSNQRALSNLQSSLVSNVSSLVSCCVVVVFPPVLCVVLVVLSVQLVVLNVDRNPHHSVSNSVSSNSSSVSSNVRD

Radius of gyration: 20.44 Å; chains: 1; bounding box: 49×50×60 Å